Protein AF-A0A4Q6BPQ1-F1 (afdb_monomer_lite)

Foldseek 3Di:
DPPDQQAWWFAAPQRPDIDSFDDPGRQADGDRDPVLCQLLQQLLVCLVVVWHDLCSLPHGDDRVLLVLLLVVLCVVVVHDSNQRNGLVSLLVVLLVVCVVPPDPPLQFVVNVVVVSVCVVPPPPDDDDHSPNSSVVSNVSSNSSNSRRVVRVVLLQQQAKWKWWDAPPGPDIDIWGHHLLDTDPPPDDPPDDQDDSRGSPRPPGVVSVVSSSVVVNVLVVRVVNVIDMDMDGGNDD

Secondary structure (DSSP, 8-state):
--------EEE-TTSS-EESS--SS--EEEES-GGGGHHHHHHHHHHHHT---TTTBSB---HHHHHHHHHHHHHHTT--TTTTSSHHHHHHHHHHHHHH-S------HHHHHHHHHHHHHH--SS---HHHHHHHHHHHHHHHHHHHHHHHHHHHHTTEEEEEE-TT----EEEEEETTEEEPTTS-TT-----TT-TTTT--HHHHHHHHHHHHHHHHHHHTT-EEEEEETT--

Sequence (236 aa):
MKKGLRKLVFFNRAFDSVSAQQDEVHTVGPFSSLMVFDSMMKLGASLTNNEFDPTLFFEPVDPELLKKGYALFCERHDFEPYAFTSLRSVIAVGLWWQRHAEVAADETETDIQDEIEQEISEEHELEATPEDVADRFERHFLRAGRAYARAQRLTKLMNSDIDFKLVNSDSRCHLVIRQGHMQSVECNPHSPVLSNKYLWAEHSIETYDRMSVLLSELEKIKSQNGFVHISFVGAP

Structure (mmCIF, N/CA/C/O backbone):
data_AF-A0A4Q6BPQ1-F1
#
_entry.id   AF-A0A4Q6BPQ1-F1
#
loop_
_atom_site.group_PDB
_atom_site.id
_atom_site.type_symbol
_atom_site.label_atom_id
_atom_site.label_alt_id
_atom_site.label_comp_id
_atom_site.label_asym_id
_atom_site.label_entity_id
_atom_site.label_seq_id
_atom_site.pdbx_PDB_ins_code
_atom_site.Cartn_x
_atom_site.Cartn_y
_atom_site.Cartn_z
_atom_site.occupancy
_atom_site.B_iso_or_equiv
_atom_site.auth_seq_id
_atom_site.auth_comp_id
_atom_site.auth_asym_id
_atom_site.auth_atom_id
_atom_site.pdbx_PDB_model_num
ATOM 1 N N . MET A 1 1 ? 22.594 2.626 12.448 1.00 40.03 1 MET A N 1
ATOM 2 C CA . MET A 1 1 ? 21.433 1.964 11.817 1.00 40.03 1 MET A CA 1
ATOM 3 C C . MET A 1 1 ? 21.386 0.501 12.231 1.00 40.03 1 MET A C 1
ATOM 5 O O . MET A 1 1 ? 22.213 -0.281 11.770 1.00 40.03 1 MET A O 1
ATOM 9 N N . LYS A 1 2 ? 20.476 0.114 13.134 1.00 34.25 2 LYS A N 1
ATOM 10 C CA . LYS A 1 2 ? 20.202 -1.310 13.376 1.00 34.25 2 LYS A CA 1
ATOM 11 C C . LYS A 1 2 ? 19.525 -1.848 12.114 1.00 34.25 2 LYS A C 1
ATOM 13 O O . LYS A 1 2 ? 18.367 -1.541 11.874 1.00 34.25 2 LYS A O 1
ATOM 18 N N . LYS A 1 3 ? 20.262 -2.616 11.303 1.00 42.53 3 LYS A N 1
ATOM 19 C CA . LYS A 1 3 ? 19.711 -3.436 10.216 1.00 42.53 3 LYS A CA 1
ATOM 20 C C . LYS A 1 3 ? 18.817 -4.516 10.834 1.00 42.53 3 LYS A C 1
ATOM 22 O O . LYS A 1 3 ? 19.236 -5.660 10.986 1.00 42.53 3 LYS A O 1
ATOM 27 N N . GLY A 1 4 ? 17.611 -4.147 11.260 1.00 51.38 4 GLY A N 1
ATOM 28 C CA . GLY A 1 4 ? 16.539 -5.121 11.408 1.00 51.38 4 GLY A CA 1
ATOM 29 C C . GLY A 1 4 ? 16.364 -5.793 10.050 1.00 51.38 4 GLY A C 1
ATOM 30 O O . GLY A 1 4 ? 16.390 -5.116 9.023 1.00 51.38 4 GLY A O 1
ATOM 31 N N . LEU A 1 5 ? 16.290 -7.121 10.029 1.00 57.53 5 LEU A N 1
ATOM 32 C CA . LEU A 1 5 ? 16.035 -7.893 8.816 1.00 57.53 5 LEU A CA 1
ATOM 33 C C . LEU A 1 5 ? 14.647 -7.500 8.287 1.00 57.53 5 LEU A C 1
ATOM 35 O O . LEU A 1 5 ? 13.658 -8.120 8.671 1.00 57.53 5 LEU A O 1
ATOM 39 N N . ARG A 1 6 ? 14.568 -6.448 7.458 1.00 74.88 6 ARG A N 1
ATOM 40 C CA . ARG A 1 6 ? 13.353 -6.085 6.722 1.00 74.88 6 ARG A CA 1
ATOM 41 C C . ARG A 1 6 ? 12.954 -7.306 5.899 1.00 74.88 6 ARG A C 1
ATOM 43 O O . ARG A 1 6 ? 13.759 -7.820 5.120 1.00 74.88 6 ARG A O 1
ATOM 50 N N . LYS A 1 7 ? 11.750 -7.812 6.138 1.00 85.06 7 LYS A N 1
ATOM 51 C CA . LYS A 1 7 ? 11.187 -8.963 5.433 1.00 85.06 7 LYS A CA 1
ATOM 52 C C . LYS A 1 7 ? 9.988 -8.487 4.644 1.00 85.06 7 LYS A C 1
ATOM 54 O O . LYS A 1 7 ? 9.252 -7.628 5.116 1.00 85.06 7 LYS A O 1
ATOM 59 N N . LEU A 1 8 ? 9.810 -9.071 3.466 1.00 91.81 8 LEU A N 1
ATOM 60 C CA . LEU A 1 8 ? 8.592 -8.858 2.709 1.00 91.81 8 LEU A CA 1
ATOM 61 C C . LEU A 1 8 ? 7.408 -9.447 3.458 1.00 91.81 8 LEU A C 1
ATOM 63 O O . LEU A 1 8 ? 7.536 -10.430 4.191 1.00 91.81 8 LEU A O 1
ATOM 67 N N . VAL A 1 9 ? 6.269 -8.812 3.250 1.00 93.94 9 VAL A N 1
ATOM 68 C CA . VAL A 1 9 ? 5.012 -9.153 3.886 1.00 93.94 9 VAL A CA 1
ATOM 69 C C . VAL A 1 9 ? 3.964 -9.353 2.801 1.00 93.94 9 VAL A C 1
ATOM 71 O O . VAL A 1 9 ? 3.869 -8.564 1.856 1.00 93.94 9 VAL A O 1
ATOM 74 N N . PHE A 1 10 ? 3.186 -10.423 2.940 1.00 94.94 10 PHE A N 1
ATOM 75 C CA . PHE A 1 10 ? 2.099 -10.781 2.041 1.00 94.94 10 PHE A CA 1
ATOM 76 C C . PHE A 1 10 ? 0.835 -11.039 2.847 1.00 94.94 10 PHE A C 1
ATOM 78 O O . PHE A 1 10 ? 0.846 -11.785 3.824 1.00 94.94 10 PHE A O 1
ATOM 85 N N . PHE A 1 11 ? -0.263 -10.439 2.415 1.00 94.81 11 PHE A N 1
ATOM 86 C CA . PHE A 1 11 ? -1.574 -10.606 3.014 1.00 94.81 11 PHE A CA 1
ATOM 87 C C . PHE A 1 11 ? -2.405 -11.584 2.199 1.00 94.81 11 PHE A C 1
ATOM 89 O O . PHE A 1 11 ? -2.240 -11.729 0.980 1.00 94.81 11 PHE A O 1
ATOM 96 N N . ASN A 1 12 ? -3.349 -12.243 2.858 1.00 94.56 12 ASN A N 1
ATOM 97 C CA . ASN A 1 12 ? -4.417 -12.903 2.129 1.00 94.56 12 ASN A CA 1
ATOM 98 C C . ASN A 1 12 ? -5.411 -11.878 1.550 1.00 94.56 12 ASN A C 1
ATOM 100 O O . ASN A 1 12 ? -5.321 -10.672 1.778 1.00 94.56 12 ASN A O 1
ATOM 104 N N . ARG A 1 13 ? -6.386 -12.344 0.764 1.00 92.12 13 ARG A N 1
ATOM 105 C CA . ARG A 1 13 ? -7.356 -11.445 0.108 1.00 92.12 13 ARG A CA 1
ATOM 106 C C . ARG A 1 13 ? -8.294 -10.727 1.082 1.00 92.12 13 ARG A C 1
ATOM 108 O O . ARG A 1 13 ? -8.866 -9.702 0.701 1.00 92.12 13 ARG A O 1
ATOM 115 N N . ALA A 1 14 ? -8.501 -11.287 2.271 1.00 91.06 14 ALA A N 1
ATOM 116 C CA . ALA A 1 14 ? -9.323 -10.698 3.324 1.00 91.06 14 ALA A CA 1
ATOM 117 C C . ALA A 1 14 ? -8.541 -9.689 4.182 1.00 91.06 14 ALA A C 1
ATOM 119 O O . ALA A 1 14 ? -9.162 -8.854 4.831 1.00 91.06 14 ALA A O 1
ATOM 120 N N . PHE A 1 15 ? -7.206 -9.713 4.101 1.00 92.00 15 PHE A N 1
ATOM 121 C CA . PHE A 1 15 ? -6.275 -8.997 4.968 1.00 92.00 15 PHE A CA 1
ATOM 122 C C . PHE A 1 15 ? -6.436 -9.307 6.465 1.00 92.00 15 PHE A C 1
ATOM 124 O O . PHE A 1 15 ? -6.189 -8.453 7.311 1.00 92.00 15 PHE A O 1
ATOM 131 N N . ASP A 1 16 ? -6.837 -10.529 6.800 1.00 89.88 16 ASP A N 1
ATOM 132 C CA . ASP A 1 16 ? -6.925 -11.014 8.184 1.00 89.88 16 ASP A CA 1
ATOM 133 C C . ASP A 1 16 ? -5.783 -11.986 8.541 1.00 89.88 16 ASP A C 1
ATOM 135 O O . ASP A 1 16 ? -5.634 -12.383 9.696 1.00 89.88 16 ASP A O 1
ATOM 139 N N . SER A 1 17 ? -4.937 -12.342 7.567 1.00 93.25 17 SER A N 1
ATOM 140 C CA . SER A 1 17 ? -3.744 -13.160 7.771 1.00 93.25 17 SER A CA 1
ATOM 141 C C . SER A 1 17 ? -2.546 -12.629 6.990 1.00 93.25 17 SER A C 1
ATOM 143 O O . SER A 1 17 ? -2.688 -12.022 5.921 1.00 93.25 17 SER A O 1
ATOM 145 N N . VAL A 1 18 ? -1.353 -12.886 7.530 1.00 93.88 18 VAL A N 1
ATOM 146 C CA . VAL A 1 18 ? -0.086 -12.388 6.999 1.00 93.88 18 VAL A CA 1
ATOM 147 C C . VAL A 1 18 ? 0.988 -13.476 6.961 1.00 93.88 18 VAL A C 1
ATOM 149 O O . VAL A 1 18 ? 1.094 -14.294 7.874 1.00 93.88 18 VAL A O 1
ATOM 152 N N . SER A 1 19 ? 1.816 -13.453 5.917 1.00 93.88 19 SER A N 1
ATOM 153 C CA . SER A 1 19 ? 2.961 -14.343 5.727 1.00 93.88 19 SER A CA 1
ATOM 154 C C . SER A 1 19 ? 4.197 -13.568 5.273 1.00 93.88 19 SER A C 1
ATOM 156 O O . SER A 1 19 ? 4.101 -12.532 4.616 1.00 93.88 19 SER A O 1
ATOM 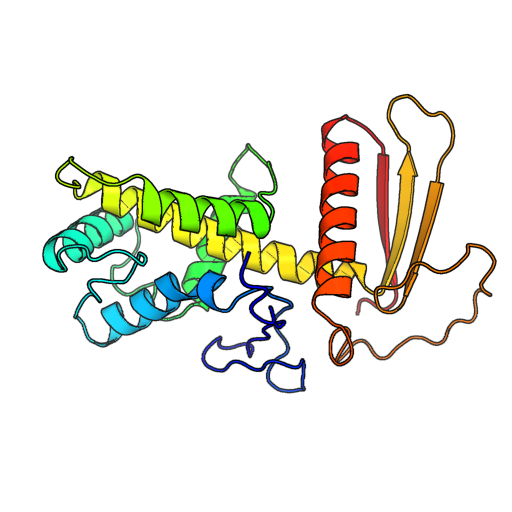158 N N . ALA A 1 20 ? 5.379 -14.088 5.610 1.00 91.94 20 ALA A N 1
ATOM 159 C CA . ALA A 1 20 ? 6.658 -13.574 5.113 1.00 91.94 20 ALA A CA 1
ATOM 160 C C . ALA A 1 20 ? 7.009 -14.099 3.705 1.00 91.94 20 ALA A C 1
ATOM 162 O O . ALA A 1 20 ? 8.022 -13.702 3.129 1.00 91.94 20 ALA A O 1
ATOM 163 N N . GLN A 1 21 ? 6.207 -15.024 3.172 1.00 91.50 21 GLN A N 1
ATOM 164 C CA . GLN A 1 21 ? 6.362 -15.618 1.847 1.00 91.50 21 GLN A CA 1
ATOM 165 C C . GLN A 1 21 ? 5.031 -15.565 1.101 1.00 91.50 21 GLN A C 1
ATOM 167 O O . GLN A 1 21 ? 3.967 -15.709 1.703 1.00 91.50 21 GLN A O 1
ATOM 172 N N . GLN A 1 22 ? 5.094 -15.366 -0.214 1.00 92.62 22 GLN A N 1
ATOM 173 C CA . GLN A 1 22 ? 3.909 -15.445 -1.056 1.00 92.62 22 GLN A CA 1
ATOM 174 C C . GLN A 1 22 ? 3.512 -16.914 -1.238 1.00 92.62 22 GLN A C 1
ATOM 176 O O . GLN A 1 22 ? 4.337 -17.734 -1.635 1.00 92.62 22 GLN A O 1
ATOM 181 N N . ASP A 1 23 ? 2.247 -17.229 -0.983 1.00 92.62 23 ASP A N 1
ATOM 182 C CA . ASP A 1 23 ? 1.687 -18.574 -1.124 1.00 92.62 23 ASP A CA 1
ATOM 183 C C . ASP A 1 23 ? 0.242 -18.514 -1.659 1.00 92.62 23 ASP A C 1
ATOM 185 O O . ASP A 1 23 ? -0.253 -17.447 -2.040 1.00 92.62 23 ASP A O 1
ATOM 189 N N . GLU A 1 24 ? -0.436 -19.666 -1.731 1.00 90.44 24 GLU A N 1
ATOM 190 C CA . GLU A 1 24 ? -1.792 -19.790 -2.295 1.00 90.44 24 GLU A CA 1
ATOM 191 C C . GLU A 1 24 ? -2.841 -18.954 -1.548 1.00 90.44 24 GLU A C 1
ATOM 193 O O . GLU A 1 24 ? -3.862 -18.566 -2.121 1.00 90.44 24 GLU A O 1
ATOM 198 N N . VAL A 1 25 ? -2.591 -18.683 -0.267 1.00 94.56 25 VAL A N 1
ATOM 199 C CA . VAL A 1 25 ? -3.475 -17.938 0.628 1.00 94.56 25 VAL A CA 1
ATOM 200 C C . VAL A 1 25 ? -3.067 -16.460 0.636 1.00 94.56 25 VAL A C 1
ATOM 202 O O . VAL A 1 25 ? -3.911 -15.583 0.430 1.00 94.56 25 VAL A O 1
ATOM 205 N N . HIS A 1 26 ? -1.773 -16.175 0.789 1.00 95.00 26 HIS A N 1
ATOM 206 C CA . HIS A 1 26 ? -1.168 -14.850 0.931 1.00 95.00 26 HIS A CA 1
ATOM 207 C C . HIS A 1 26 ? -0.732 -14.274 -0.419 1.00 95.00 26 HIS A C 1
ATOM 209 O O . HIS A 1 26 ? 0.448 -14.086 -0.712 1.00 95.00 26 HIS A O 1
ATOM 215 N N . THR A 1 27 ? -1.716 -14.008 -1.275 1.00 92.44 27 THR A N 1
ATOM 216 C CA . THR A 1 27 ? -1.473 -13.547 -2.654 1.00 92.44 27 THR A CA 1
ATOM 217 C C . THR A 1 27 ? -1.260 -12.036 -2.799 1.00 92.44 27 THR A C 1
ATOM 219 O O . THR A 1 27 ? -0.860 -11.588 -3.874 1.00 92.44 27 THR A O 1
ATOM 222 N N . VAL A 1 28 ? -1.550 -11.239 -1.766 1.00 92.94 28 VAL A N 1
ATOM 223 C CA . VAL A 1 28 ? -1.552 -9.771 -1.835 1.00 92.94 28 VAL A CA 1
ATOM 224 C C . VAL A 1 28 ? -0.234 -9.214 -1.309 1.00 92.94 28 VAL A C 1
ATOM 226 O O . VAL A 1 28 ? 0.088 -9.372 -0.139 1.00 92.94 28 VAL A O 1
ATOM 229 N N . GLY A 1 29 ? 0.517 -8.532 -2.165 1.00 92.19 29 GLY A N 1
ATOM 230 C CA . GLY A 1 29 ? 1.817 -7.955 -1.838 1.00 92.19 29 GLY A CA 1
ATOM 231 C C . GLY A 1 29 ? 2.619 -7.665 -3.107 1.00 92.19 29 GLY A C 1
ATOM 232 O O . GLY A 1 29 ? 2.042 -7.680 -4.201 1.00 92.19 29 GLY A O 1
ATOM 233 N N . PRO A 1 30 ? 3.928 -7.406 -2.985 1.00 94.19 30 PRO A N 1
ATOM 234 C CA . PRO A 1 30 ? 4.717 -7.384 -1.750 1.00 94.19 30 PRO A CA 1
ATOM 235 C C . PRO A 1 30 ? 4.560 -6.064 -0.983 1.00 94.19 30 PRO A C 1
ATOM 237 O O . PRO A 1 30 ? 4.379 -5.014 -1.596 1.00 94.19 30 PRO A O 1
ATOM 240 N N . PHE A 1 31 ? 4.713 -6.120 0.339 1.00 93.50 31 PHE A N 1
ATOM 241 C CA . PHE A 1 31 ? 4.902 -4.946 1.201 1.00 93.50 31 PHE A CA 1
ATOM 242 C C . PHE A 1 31 ? 6.239 -5.053 1.936 1.00 93.50 31 PHE A C 1
ATOM 244 O O . PHE A 1 31 ? 6.690 -6.159 2.245 1.00 93.50 31 PHE A O 1
ATOM 251 N N . SER A 1 32 ? 6.881 -3.922 2.215 1.00 88.06 32 SER A N 1
ATOM 252 C CA . SER A 1 32 ? 8.167 -3.868 2.926 1.00 88.06 32 SER A CA 1
ATOM 253 C C . SER A 1 32 ? 8.017 -3.955 4.449 1.00 88.06 32 SER A C 1
ATOM 255 O O . SER A 1 32 ? 8.984 -4.269 5.149 1.00 88.06 32 SER A O 1
ATOM 257 N N . SER A 1 33 ? 6.808 -3.697 4.960 1.00 86.62 33 SER A N 1
ATOM 258 C CA . SER A 1 33 ? 6.491 -3.680 6.386 1.00 86.62 33 SER A CA 1
ATOM 259 C C . SER A 1 33 ? 5.023 -4.025 6.645 1.00 86.62 33 SER A C 1
ATOM 261 O O . SER A 1 33 ? 4.142 -3.697 5.853 1.00 86.62 33 SER A O 1
ATOM 263 N N . LEU A 1 34 ? 4.747 -4.647 7.798 1.00 85.00 34 LEU A N 1
ATOM 264 C CA . LEU A 1 34 ? 3.381 -4.828 8.310 1.00 85.00 34 LEU A CA 1
ATOM 265 C C . LEU A 1 34 ? 2.752 -3.483 8.715 1.00 85.00 34 LEU A C 1
ATOM 267 O O . LEU A 1 34 ? 1.534 -3.323 8.650 1.00 85.00 34 LEU A O 1
ATOM 271 N N . MET A 1 35 ? 3.590 -2.512 9.099 1.00 85.44 35 MET A N 1
ATOM 272 C CA . MET A 1 35 ? 3.157 -1.221 9.646 1.00 85.44 35 MET A CA 1
ATOM 273 C C . MET A 1 35 ? 2.331 -0.396 8.659 1.00 85.44 35 MET A C 1
ATOM 275 O O . MET A 1 35 ? 1.521 0.422 9.080 1.00 85.44 35 MET A O 1
ATOM 279 N N . VAL A 1 36 ? 2.464 -0.674 7.360 1.00 83.19 36 VAL A N 1
ATOM 280 C CA . VAL A 1 36 ? 1.709 -0.029 6.278 1.00 83.19 36 VAL A CA 1
ATOM 281 C C . VAL A 1 36 ? 0.197 -0.043 6.528 1.00 83.19 36 VAL A C 1
ATOM 283 O O . VAL A 1 36 ? -0.488 0.917 6.185 1.00 83.19 36 VAL A O 1
ATOM 286 N N . PHE A 1 37 ? -0.331 -1.107 7.144 1.00 90.81 37 PHE A N 1
ATOM 287 C CA . PHE A 1 37 ? -1.765 -1.246 7.409 1.00 90.81 37 PHE A CA 1
ATOM 288 C C . PHE A 1 37 ? -2.127 -1.312 8.897 1.00 90.81 37 PHE A C 1
ATOM 290 O O . PHE A 1 37 ? -3.300 -1.491 9.215 1.00 90.81 37 PHE A O 1
ATOM 297 N N . ASP A 1 38 ? -1.161 -1.164 9.806 1.00 90.56 38 ASP A N 1
ATOM 298 C CA . ASP A 1 38 ? -1.360 -1.372 11.249 1.00 90.56 38 ASP A CA 1
ATOM 299 C C . ASP A 1 38 ? -2.476 -0.487 11.820 1.00 90.56 38 ASP A C 1
ATOM 301 O O . ASP A 1 38 ? -3.463 -0.991 12.352 1.00 90.56 38 ASP A O 1
ATOM 305 N N . SER A 1 39 ? -2.386 0.821 11.584 1.00 91.25 39 SER A N 1
ATOM 306 C CA . SER A 1 39 ? -3.418 1.806 11.948 1.00 91.25 39 SER A CA 1
ATOM 307 C C . SER A 1 39 ? -4.828 1.446 11.463 1.00 91.25 39 SER A C 1
ATOM 309 O O . SER A 1 39 ? -5.810 1.618 12.180 1.00 91.25 39 SER A O 1
ATOM 311 N N . MET A 1 40 ? -4.947 0.893 10.257 1.00 92.94 40 MET A N 1
ATOM 312 C CA . MET A 1 40 ? -6.234 0.540 9.656 1.00 92.94 40 MET A CA 1
ATOM 313 C C . MET A 1 40 ? -6.770 -0.799 10.176 1.00 92.94 40 MET A C 1
ATOM 315 O O . MET A 1 40 ? -7.980 -0.959 10.334 1.00 92.94 40 MET A O 1
ATOM 319 N N . MET A 1 41 ? -5.885 -1.743 10.507 1.00 91.19 41 MET A N 1
ATOM 320 C CA . MET A 1 41 ? -6.258 -2.955 11.244 1.00 91.19 41 MET A CA 1
ATOM 321 C C . MET A 1 41 ? -6.747 -2.605 12.657 1.00 91.19 41 MET A C 1
ATOM 323 O O . MET A 1 41 ? -7.795 -3.100 13.077 1.00 91.19 41 MET A O 1
ATOM 327 N N . LYS A 1 42 ? -6.050 -1.699 13.356 1.00 93.06 42 LYS A N 1
ATOM 328 C CA . LYS A 1 42 ? -6.462 -1.168 14.665 1.00 93.06 42 LYS A CA 1
ATOM 329 C C . LYS A 1 42 ? -7.793 -0.433 14.596 1.00 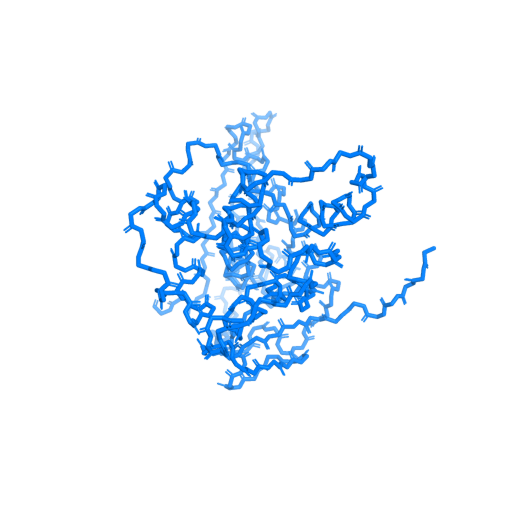93.06 42 LYS A C 1
ATOM 331 O O . LYS A 1 42 ? -8.630 -0.642 15.470 1.00 93.06 42 LYS A O 1
ATOM 336 N N . LEU A 1 43 ? -8.032 0.359 13.548 1.00 93.50 43 LEU A N 1
ATOM 337 C CA . LEU A 1 43 ? -9.333 0.986 13.312 1.00 93.50 43 LEU A CA 1
ATOM 338 C C . LEU A 1 43 ? -10.439 -0.068 13.165 1.00 93.50 43 LEU A C 1
ATOM 340 O O . LEU A 1 43 ? -11.442 0.004 13.867 1.00 93.50 43 LEU A O 1
ATOM 344 N N . GLY A 1 44 ? -10.252 -1.080 12.312 1.00 91.75 44 GLY A N 1
ATOM 345 C CA . GLY A 1 44 ? -11.248 -2.144 12.129 1.00 91.75 44 GLY A CA 1
ATOM 346 C C . GLY A 1 44 ? -11.574 -2.888 13.432 1.00 91.75 44 GLY A C 1
ATOM 347 O O . GLY A 1 44 ? -12.747 -3.119 13.744 1.00 91.75 44 GLY A O 1
ATOM 348 N N . ALA A 1 45 ? -10.551 -3.201 14.234 1.00 91.50 45 ALA A N 1
ATOM 349 C CA . ALA A 1 45 ? -10.723 -3.783 15.564 1.00 91.50 45 ALA A CA 1
ATOM 350 C C . ALA A 1 45 ? -11.455 -2.826 16.521 1.00 91.50 45 ALA A C 1
ATOM 352 O O . ALA A 1 45 ? -12.379 -3.245 17.219 1.00 91.50 45 ALA A O 1
ATOM 353 N N . SER A 1 46 ? -11.095 -1.541 16.499 1.00 93.50 46 SER A N 1
ATOM 354 C CA . SER A 1 46 ? -11.695 -0.506 17.344 1.00 93.50 46 SER A CA 1
ATOM 355 C C . SER A 1 46 ? -13.190 -0.338 17.080 1.00 93.50 46 SER A C 1
ATOM 357 O O . SER A 1 46 ? -13.995 -0.298 18.008 1.00 93.50 46 SER A O 1
ATOM 359 N N . LEU A 1 47 ? -13.584 -0.317 15.804 1.00 92.31 47 LEU A N 1
ATOM 360 C CA . LEU A 1 47 ? -14.986 -0.210 15.395 1.00 92.31 47 LEU A CA 1
ATOM 361 C C . LEU A 1 47 ? -15.787 -1.469 15.740 1.00 92.31 47 LEU A C 1
ATOM 363 O O . LEU A 1 47 ? -16.955 -1.372 16.106 1.00 92.31 47 LEU A O 1
ATOM 367 N N . THR A 1 48 ? -15.160 -2.645 15.659 1.00 90.12 48 THR A N 1
ATOM 368 C CA . THR A 1 48 ? -15.800 -3.921 16.015 1.00 90.12 48 THR A CA 1
ATOM 369 C C . THR A 1 48 ? -16.046 -4.029 17.521 1.00 90.12 48 THR A C 1
ATOM 371 O O . THR A 1 48 ? -17.104 -4.492 17.942 1.00 90.12 48 THR A O 1
ATOM 374 N N . ASN A 1 49 ? -15.085 -3.579 18.331 1.00 90.12 49 ASN A N 1
ATOM 375 C CA . ASN A 1 49 ? -15.152 -3.646 19.793 1.00 90.12 49 ASN A CA 1
ATOM 376 C C . ASN A 1 49 ? -15.819 -2.415 20.427 1.00 90.12 49 ASN A C 1
ATOM 378 O O . ASN A 1 49 ? -16.083 -2.418 21.627 1.00 90.12 49 ASN A O 1
ATOM 382 N N . ASN A 1 50 ? -16.118 -1.385 19.625 1.00 89.94 50 ASN A N 1
ATOM 383 C CA . ASN A 1 50 ? -16.634 -0.088 20.065 1.00 89.94 50 ASN A CA 1
ATOM 384 C C . ASN A 1 50 ? -15.717 0.612 21.094 1.00 89.94 50 ASN A C 1
ATOM 386 O O . ASN A 1 50 ? -16.190 1.280 22.014 1.00 89.94 50 ASN A O 1
ATOM 390 N N . GLU A 1 51 ? -14.404 0.456 20.924 1.00 94.06 51 GLU A N 1
ATOM 391 C CA . GLU A 1 51 ? -13.359 1.025 21.779 1.00 94.06 51 GLU A CA 1
ATOM 392 C C . GLU A 1 51 ? -12.153 1.400 20.911 1.00 94.06 51 GLU A C 1
ATOM 394 O O . GLU A 1 51 ? -11.585 0.537 20.248 1.00 94.06 51 GLU A O 1
ATOM 399 N N . PHE A 1 52 ? -11.773 2.681 20.885 1.00 94.06 52 PHE A N 1
ATOM 400 C CA . PHE A 1 52 ? -10.636 3.145 20.087 1.00 94.06 52 PHE A CA 1
ATOM 401 C C . PHE A 1 52 ? -9.306 2.805 20.756 1.00 94.06 52 PHE A C 1
ATOM 403 O O . PHE A 1 52 ? -9.063 3.207 21.892 1.00 94.06 52 PHE A O 1
ATOM 410 N N . ASP A 1 53 ? -8.437 2.103 20.023 1.00 93.69 53 ASP A N 1
ATOM 411 C CA . ASP A 1 53 ? -7.056 1.847 20.435 1.00 93.69 53 ASP A CA 1
ATOM 412 C C . ASP A 1 53 ? -6.301 3.187 20.557 1.00 93.69 53 ASP A C 1
ATOM 414 O O . ASP A 1 53 ? -6.154 3.882 19.548 1.00 93.69 53 ASP A O 1
ATOM 418 N N . PRO A 1 54 ? -5.783 3.555 21.746 1.00 93.00 54 PRO A N 1
ATOM 419 C CA . PRO A 1 54 ? -5.027 4.793 21.925 1.00 93.00 54 PRO A CA 1
ATOM 420 C C . PRO A 1 54 ? -3.814 4.895 20.996 1.00 93.00 54 PRO A C 1
ATOM 422 O O . PRO A 1 54 ? -3.370 5.987 20.692 1.00 93.00 54 PRO A O 1
ATOM 425 N N . THR A 1 55 ? -3.266 3.770 20.535 1.00 92.00 55 THR A N 1
ATOM 426 C CA . THR A 1 55 ? -2.068 3.691 19.687 1.00 92.00 55 THR A CA 1
ATOM 427 C C . THR A 1 55 ? -2.394 3.510 18.203 1.00 92.00 55 THR A C 1
ATOM 429 O O . THR A 1 55 ? -1.559 3.012 17.434 1.00 92.00 55 THR A O 1
ATOM 432 N N . LEU A 1 56 ? -3.611 3.877 17.779 1.00 92.06 56 LEU A N 1
ATOM 433 C CA . LEU A 1 56 ? -4.076 3.753 16.394 1.00 92.06 56 LEU A CA 1
ATOM 434 C C . LEU A 1 56 ? -3.111 4.414 15.401 1.00 92.06 56 LEU A C 1
ATOM 436 O O . LEU A 1 56 ? -2.809 3.820 14.368 1.00 92.06 56 LEU A O 1
ATOM 440 N N . PHE A 1 57 ? -2.568 5.583 15.744 1.00 89.75 57 PHE A N 1
ATOM 441 C CA . PHE A 1 57 ? -1.613 6.332 14.921 1.00 89.75 57 PHE A CA 1
ATOM 442 C C . PHE A 1 57 ? -0.158 6.185 15.394 1.00 89.75 57 PHE A C 1
ATOM 444 O O . PHE A 1 57 ? 0.636 7.101 15.231 1.00 89.75 57 PHE A O 1
ATOM 451 N N . PHE A 1 58 ? 0.205 5.040 15.987 1.00 85.06 58 PHE A N 1
ATOM 452 C CA . PHE A 1 58 ? 1.537 4.727 16.548 1.00 85.06 58 PHE A CA 1
ATOM 453 C C . PHE A 1 58 ? 1.932 5.516 17.801 1.00 85.06 58 PHE A C 1
ATOM 455 O O . PHE A 1 58 ? 2.657 4.983 18.643 1.00 85.06 58 PHE A O 1
ATOM 462 N N . GLU A 1 59 ? 1.406 6.722 17.972 1.00 84.56 59 GLU A N 1
ATOM 463 C CA . GLU A 1 59 ? 1.472 7.485 19.211 1.00 84.56 59 GLU A CA 1
ATOM 464 C C . GLU A 1 59 ? 0.178 7.375 20.035 1.00 84.56 59 GLU A C 1
ATOM 466 O O . GLU A 1 59 ? -0.895 7.150 19.466 1.00 84.56 59 GLU A O 1
ATOM 471 N N . PRO A 1 60 ? 0.256 7.502 21.375 1.00 87.88 60 PRO A N 1
ATOM 472 C CA . PRO A 1 60 ? -0.923 7.531 22.229 1.00 87.88 60 PRO A CA 1
ATOM 473 C C . PRO A 1 60 ? -1.766 8.794 22.004 1.00 87.88 60 PRO A C 1
ATOM 475 O O . PRO A 1 60 ? -1.336 9.899 22.323 1.00 87.88 60 PRO A O 1
ATOM 478 N N . VAL A 1 61 ? -3.002 8.612 21.551 1.00 90.75 61 VAL A N 1
ATOM 479 C CA . VAL A 1 61 ? -4.040 9.641 21.437 1.00 90.75 61 VAL A CA 1
ATOM 480 C C . VAL A 1 61 ? -5.196 9.277 22.369 1.00 90.75 61 VAL A C 1
ATOM 482 O O . VAL A 1 61 ? -5.520 8.101 22.542 1.00 90.75 61 VAL A O 1
ATOM 485 N N . ASP A 1 62 ? -5.829 10.278 22.984 1.00 93.38 62 ASP A N 1
ATOM 486 C CA . ASP A 1 62 ? -7.026 10.068 23.808 1.00 93.38 62 ASP A CA 1
ATOM 487 C C . ASP A 1 62 ? -8.128 9.357 22.985 1.00 93.38 62 ASP A C 1
ATOM 489 O O . ASP A 1 62 ? -8.541 9.882 21.944 1.00 93.38 62 ASP A O 1
ATOM 493 N N . PRO A 1 63 ? -8.646 8.193 23.427 1.00 94.69 63 PRO A N 1
ATOM 494 C CA . PRO A 1 63 ? -9.731 7.485 22.749 1.00 94.69 63 PRO A CA 1
ATOM 495 C C . PRO A 1 63 ? -10.978 8.333 22.480 1.00 94.69 63 PRO A C 1
ATOM 497 O O . PRO A 1 63 ? -11.633 8.152 21.451 1.00 94.69 63 PRO A O 1
ATOM 500 N N . GLU A 1 64 ? -11.316 9.279 23.362 1.00 95.06 64 GLU A N 1
ATOM 501 C CA . GLU A 1 64 ? -12.460 10.171 23.138 1.00 95.06 64 GLU A CA 1
ATOM 502 C C . GLU A 1 64 ? -12.176 11.190 22.029 1.00 95.06 64 GLU A C 1
ATOM 504 O O . GLU A 1 64 ? -13.077 11.548 21.264 1.00 95.06 64 GLU A O 1
ATOM 509 N N . LEU A 1 65 ? -10.923 11.627 21.894 1.00 95.50 65 LEU A N 1
ATOM 510 C CA . LEU A 1 65 ? -10.491 12.471 20.786 1.00 95.50 65 LEU A CA 1
ATOM 511 C C . LEU A 1 65 ? -10.476 11.682 19.469 1.00 95.50 65 LEU A C 1
ATOM 513 O O . LEU A 1 65 ? -11.013 12.170 18.475 1.00 95.50 65 LEU A O 1
ATOM 517 N N . LEU A 1 66 ? -9.966 10.442 19.478 1.00 95.81 66 LEU A N 1
ATOM 518 C CA . LEU A 1 66 ? -10.016 9.523 18.331 1.00 95.81 66 LEU A CA 1
ATOM 519 C C . LEU A 1 66 ? -11.446 9.320 17.835 1.00 95.81 66 LEU A C 1
ATOM 521 O O . LEU A 1 66 ? -11.721 9.440 16.643 1.00 95.81 66 LEU A O 1
ATOM 525 N N . LYS A 1 67 ? -12.376 9.079 18.760 1.00 96.00 67 LYS A N 1
ATOM 526 C CA . LYS A 1 67 ? -13.796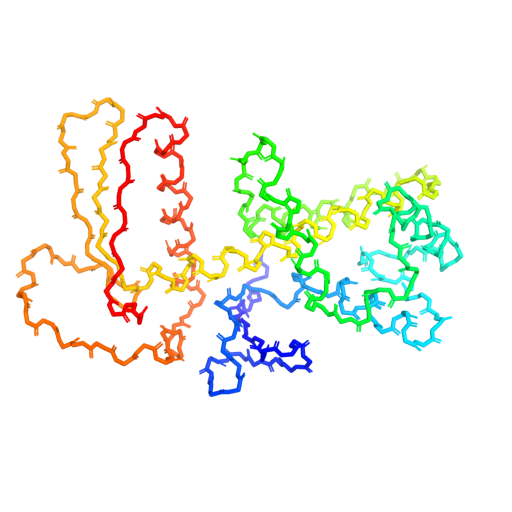 8.910 18.456 1.00 96.00 67 LYS A CA 1
ATOM 527 C C . LYS A 1 67 ? -14.414 10.163 17.834 1.00 96.00 67 LYS A C 1
ATOM 529 O O . LYS A 1 67 ? -15.155 10.048 16.860 1.00 96.00 67 LYS A O 1
ATOM 534 N N . LYS A 1 68 ? -14.120 11.352 18.374 1.00 96.81 68 LYS A N 1
ATOM 535 C CA . LYS A 1 68 ? -14.611 12.632 17.828 1.00 96.81 68 LYS A CA 1
ATOM 536 C C . LYS A 1 68 ? -14.036 12.917 16.444 1.00 96.81 68 LYS A C 1
ATOM 538 O O . LYS A 1 68 ? -14.797 13.254 15.543 1.00 96.81 68 LYS A O 1
ATOM 543 N N . GLY A 1 69 ? -12.728 12.746 16.266 1.00 96.75 69 GLY A N 1
ATOM 544 C CA . GLY A 1 69 ? -12.080 12.950 14.973 1.00 96.75 69 GLY A CA 1
ATOM 545 C C . GLY A 1 69 ? -12.551 11.946 13.924 1.00 96.75 69 GLY A C 1
ATOM 546 O O . GLY A 1 69 ? -12.816 12.328 12.790 1.00 96.75 69 GLY A O 1
ATOM 547 N N . TYR A 1 70 ? -12.777 10.684 14.302 1.00 96.62 70 TYR A N 1
ATOM 548 C CA . TYR A 1 70 ? -13.365 9.691 13.402 1.00 96.62 70 TYR A CA 1
ATOM 549 C C . TYR A 1 70 ? -14.811 10.031 13.008 1.00 96.62 70 TYR A C 1
ATOM 551 O O . TYR A 1 70 ? -15.192 9.863 11.851 1.00 96.62 70 TYR A O 1
ATOM 559 N N . ALA A 1 71 ? -15.622 10.527 13.948 1.00 96.75 71 ALA A N 1
ATOM 560 C CA . ALA A 1 71 ? -16.981 10.972 13.648 1.00 96.75 71 ALA A CA 1
ATOM 561 C C . ALA A 1 71 ? -16.983 12.153 12.664 1.00 96.75 71 ALA A C 1
ATOM 563 O O . ALA A 1 71 ? -17.721 12.119 11.682 1.00 96.75 71 ALA A O 1
ATOM 564 N N . LEU A 1 72 ? -16.109 13.141 12.882 1.00 97.69 72 LEU A N 1
ATOM 565 C CA . LEU A 1 72 ? -15.933 14.277 11.977 1.00 97.69 72 LEU A CA 1
ATOM 566 C C . LEU A 1 72 ? -15.435 13.836 10.593 1.00 97.69 72 LEU A C 1
ATOM 568 O O . LEU A 1 72 ? -15.934 14.303 9.575 1.00 97.69 72 LEU A O 1
ATOM 572 N N . PHE A 1 73 ? -14.484 12.903 10.542 1.00 96.81 73 PHE A N 1
ATOM 573 C CA . PHE A 1 73 ? -14.034 12.272 9.303 1.00 96.81 73 PHE A CA 1
ATOM 574 C C . PHE A 1 73 ? -15.198 11.624 8.540 1.00 96.81 73 PHE A C 1
ATOM 576 O O . PHE A 1 73 ? -15.345 11.839 7.340 1.00 96.81 73 PHE A O 1
ATOM 583 N N . CYS A 1 74 ? -16.052 10.862 9.229 1.00 96.81 74 CYS A N 1
ATOM 584 C CA . CYS A 1 74 ? -17.213 10.241 8.597 1.00 96.81 74 CYS A CA 1
ATOM 585 C C . CYS A 1 74 ? -18.203 11.289 8.074 1.00 96.81 74 CYS A C 1
ATOM 587 O O . CYS A 1 74 ? -18.686 11.155 6.954 1.00 96.81 74 CYS A O 1
ATOM 589 N N . GLU A 1 75 ? -18.456 12.348 8.845 1.00 97.06 75 GLU A N 1
ATOM 590 C CA . GLU A 1 75 ? -19.321 13.462 8.444 1.00 97.06 75 GLU A CA 1
ATOM 591 C C . GLU A 1 75 ? -18.808 14.167 7.179 1.00 97.06 75 GLU A C 1
ATOM 593 O O . GLU A 1 75 ? -19.579 14.389 6.250 1.00 97.06 75 GLU A O 1
ATOM 598 N N . ARG A 1 76 ? -17.504 14.468 7.095 1.00 96.00 76 ARG A N 1
ATOM 599 C CA . ARG A 1 76 ? -16.898 15.174 5.947 1.00 96.00 76 ARG A CA 1
ATOM 600 C C . ARG A 1 76 ? -17.061 14.450 4.612 1.00 96.00 76 ARG A C 1
ATOM 602 O O . ARG A 1 76 ? -17.091 15.101 3.571 1.00 96.00 76 ARG A O 1
ATOM 609 N N . HIS A 1 77 ? -17.115 13.122 4.645 1.00 94.94 77 HIS A N 1
ATOM 610 C CA . HIS A 1 77 ? -17.131 12.273 3.450 1.00 94.94 77 HIS A CA 1
ATOM 611 C C . HIS A 1 77 ? -18.453 11.517 3.267 1.00 94.94 77 HIS A C 1
ATOM 613 O O . HIS A 1 77 ? -18.514 10.595 2.454 1.00 94.94 77 HIS A O 1
ATOM 619 N N . ASP A 1 78 ? -19.500 11.893 4.012 1.00 95.62 78 ASP A N 1
ATOM 620 C CA . ASP A 1 78 ? -20.818 11.246 3.995 1.00 95.62 78 ASP A CA 1
ATOM 621 C C . ASP A 1 78 ? -20.744 9.718 4.222 1.00 95.62 78 ASP A C 1
ATOM 623 O O . ASP A 1 78 ? -21.423 8.921 3.566 1.00 95.62 78 ASP A O 1
ATOM 627 N N . PHE A 1 79 ? -19.886 9.287 5.151 1.00 95.69 79 PHE A N 1
ATOM 628 C CA . PHE A 1 79 ? -19.723 7.882 5.514 1.00 95.69 79 PHE A CA 1
ATOM 629 C C . PHE A 1 79 ? -20.552 7.490 6.736 1.00 95.69 79 PHE A C 1
ATOM 631 O O . PHE A 1 79 ? -20.672 8.225 7.714 1.00 95.69 79 PHE A O 1
ATOM 638 N N . GLU A 1 80 ? -21.051 6.255 6.721 1.00 93.56 80 GLU A N 1
ATOM 639 C CA . GLU A 1 80 ? -21.630 5.632 7.910 1.00 93.56 80 GLU A CA 1
ATOM 640 C C . GLU A 1 80 ? -20.517 5.276 8.919 1.00 93.56 80 GLU A C 1
ATOM 642 O O . GLU A 1 80 ? -19.528 4.650 8.519 1.00 93.56 80 GLU A O 1
ATOM 647 N N . PRO A 1 81 ? -20.673 5.554 10.231 1.00 86.50 81 PRO A N 1
ATOM 648 C CA . PRO A 1 81 ? -19.633 5.314 11.247 1.00 86.50 81 PRO A CA 1
ATOM 649 C C . PRO A 1 81 ? -19.142 3.864 11.380 1.00 86.50 81 PRO A C 1
ATOM 651 O O . PRO A 1 81 ? -18.124 3.599 12.009 1.00 86.50 81 PRO A O 1
ATOM 654 N N . TYR A 1 82 ? -19.864 2.897 10.814 1.00 86.25 82 TYR A N 1
ATOM 655 C CA . TYR A 1 82 ? -19.504 1.476 10.850 1.00 86.25 82 TYR A CA 1
ATOM 656 C C . TYR A 1 82 ? -19.117 0.928 9.469 1.00 86.25 82 TYR A C 1
ATOM 658 O O . TYR A 1 82 ? -19.019 -0.286 9.284 1.00 86.25 82 TYR A O 1
ATOM 666 N N . ALA A 1 83 ? -18.887 1.798 8.481 1.00 86.94 83 ALA A N 1
ATOM 667 C CA . ALA A 1 83 ? -18.565 1.396 7.111 1.00 86.94 83 ALA A CA 1
ATOM 668 C C . ALA A 1 83 ? -17.187 0.720 6.973 1.00 86.94 83 ALA A C 1
ATOM 670 O O . ALA A 1 83 ? -16.956 -0.019 6.015 1.00 86.94 83 ALA A O 1
ATOM 671 N N . PHE A 1 84 ? -16.270 0.951 7.920 1.00 89.88 84 PHE A N 1
ATOM 672 C CA . PHE A 1 84 ? -14.852 0.589 7.799 1.00 89.88 84 PHE A CA 1
ATOM 673 C C . PHE A 1 84 ? -14.419 -0.570 8.706 1.00 89.88 84 PHE A C 1
ATOM 675 O O . PHE A 1 84 ? -13.305 -0.591 9.217 1.00 89.88 84 PHE A O 1
ATOM 682 N N . THR A 1 85 ? -15.276 -1.581 8.868 1.00 84.06 85 THR A N 1
ATOM 683 C CA . THR A 1 85 ? -14.980 -2.789 9.670 1.00 84.06 85 THR A CA 1
ATOM 684 C C . THR A 1 85 ? -13.990 -3.755 9.012 1.00 84.06 85 THR A C 1
ATOM 686 O O . THR A 1 85 ? -13.576 -4.731 9.632 1.00 84.06 85 THR A O 1
ATOM 689 N N . SER A 1 86 ? -13.575 -3.502 7.766 1.00 89.50 86 SER A N 1
ATOM 690 C CA . SER A 1 86 ? -12.554 -4.296 7.078 1.00 89.50 86 SER A CA 1
ATOM 691 C C . SER A 1 86 ? -11.478 -3.419 6.439 1.00 89.50 86 SER A C 1
ATOM 693 O O . SER A 1 86 ? -11.753 -2.329 5.928 1.00 89.50 86 SER A O 1
ATOM 695 N N . LEU A 1 87 ? -10.249 -3.930 6.355 1.00 91.06 87 LEU A N 1
ATOM 696 C CA . LEU A 1 87 ? -9.170 -3.233 5.650 1.00 91.06 87 LEU A CA 1
ATOM 697 C C . LEU A 1 87 ? -9.473 -3.069 4.149 1.00 91.06 87 LEU A C 1
ATOM 699 O O . LEU A 1 87 ? -9.056 -2.100 3.521 1.00 91.06 87 LEU A O 1
ATOM 703 N N . ARG A 1 88 ? -10.275 -3.969 3.565 1.00 93.00 88 ARG A N 1
ATOM 704 C CA . ARG A 1 88 ? -10.704 -3.868 2.162 1.00 93.00 88 ARG A CA 1
ATOM 705 C C . ARG A 1 88 ? -11.531 -2.612 1.893 1.00 93.00 88 ARG A C 1
ATOM 707 O O . ARG A 1 88 ? -11.317 -1.977 0.864 1.00 93.00 88 ARG A O 1
ATOM 714 N N . SER A 1 89 ? -12.461 -2.263 2.784 1.00 92.69 89 SER A N 1
ATOM 715 C CA . SER A 1 89 ? -13.270 -1.041 2.651 1.00 92.69 89 SER A CA 1
ATOM 716 C C . SER A 1 89 ? -12.405 0.216 2.737 1.00 92.69 89 SER A C 1
ATOM 718 O O . SER A 1 89 ? -12.555 1.109 1.910 1.00 92.69 89 SER A O 1
ATOM 720 N N . VAL A 1 90 ? -11.436 0.235 3.653 1.00 93.62 90 VAL A N 1
ATOM 721 C CA . VAL A 1 90 ? -10.465 1.331 3.786 1.00 93.62 90 VAL A CA 1
ATOM 722 C C . VAL A 1 90 ? -9.623 1.482 2.515 1.00 93.62 90 VAL A C 1
ATOM 724 O O . VAL A 1 90 ? -9.569 2.562 1.931 1.00 93.62 90 VAL A O 1
ATOM 727 N N . ILE A 1 91 ? -9.018 0.389 2.031 1.00 94.56 91 ILE A N 1
ATOM 728 C CA . ILE A 1 91 ? -8.209 0.393 0.802 1.00 94.56 91 ILE A CA 1
ATOM 729 C C . ILE A 1 91 ? -9.045 0.854 -0.396 1.00 94.56 91 ILE A C 1
ATOM 731 O O . ILE A 1 91 ? -8.553 1.604 -1.236 1.00 94.56 91 ILE A O 1
ATOM 735 N N . ALA A 1 92 ? -10.308 0.428 -0.492 1.00 94.25 92 ALA A N 1
ATOM 736 C CA . ALA A 1 92 ? -11.189 0.834 -1.582 1.00 94.25 92 ALA A CA 1
ATOM 737 C C . ALA A 1 92 ? -11.425 2.353 -1.606 1.00 94.25 92 ALA A C 1
ATOM 739 O O . ALA A 1 92 ? -11.368 2.945 -2.687 1.00 94.25 92 ALA A O 1
ATOM 740 N N . VAL A 1 93 ? -11.631 2.976 -0.440 1.00 94.25 93 VAL A N 1
ATOM 741 C CA . VAL A 1 93 ? -11.745 4.437 -0.312 1.00 94.25 93 VAL A CA 1
ATOM 742 C C . VAL A 1 93 ? -10.428 5.118 -0.673 1.00 94.25 93 VAL A C 1
ATOM 744 O O . VAL A 1 93 ? -10.423 5.995 -1.534 1.00 94.25 93 VAL A O 1
ATOM 747 N N . GLY A 1 94 ? -9.299 4.654 -0.130 1.00 93.75 94 GLY A N 1
ATOM 748 C CA . GLY A 1 94 ? -7.979 5.202 -0.459 1.00 93.75 94 GLY A CA 1
ATOM 749 C C . GLY A 1 94 ? -7.665 5.163 -1.959 1.00 93.75 94 GLY A C 1
ATOM 750 O O . GLY A 1 94 ? -7.229 6.154 -2.540 1.00 93.75 94 GLY A O 1
ATOM 751 N N . LEU A 1 95 ? -7.960 4.042 -2.629 1.00 92.88 95 LEU A N 1
ATOM 752 C CA . LEU A 1 95 ? -7.826 3.903 -4.086 1.00 92.88 95 LEU A CA 1
ATOM 753 C C . LEU A 1 95 ? -8.799 4.796 -4.863 1.00 92.88 95 LEU A C 1
ATOM 755 O O . LEU A 1 95 ? -8.522 5.188 -6.000 1.00 92.88 95 LEU A O 1
ATOM 759 N N . TRP A 1 96 ? -9.988 5.052 -4.317 1.00 92.88 96 TRP A N 1
ATOM 760 C CA . TRP A 1 96 ? -10.932 5.984 -4.918 1.00 92.88 96 TRP A CA 1
ATOM 761 C C . TRP A 1 96 ? -10.397 7.415 -4.840 1.00 92.88 96 TRP A C 1
ATOM 763 O O . TRP A 1 96 ? -10.299 8.048 -5.891 1.00 92.88 96 TRP A O 1
ATOM 773 N N . TRP A 1 97 ? -9.937 7.875 -3.674 1.00 91.69 97 TRP A N 1
ATOM 774 C CA . TRP A 1 97 ? -9.316 9.195 -3.522 1.00 91.69 97 TRP A CA 1
ATOM 775 C C . TRP A 1 97 ? -8.067 9.361 -4.375 1.00 91.69 97 TRP A C 1
ATOM 777 O O . TRP A 1 97 ? -7.958 10.352 -5.087 1.00 91.69 97 TRP A O 1
ATOM 787 N N . GLN A 1 98 ? -7.174 8.369 -4.409 1.00 87.00 98 GLN A N 1
ATOM 788 C CA . GLN A 1 98 ? -5.964 8.434 -5.235 1.00 87.00 98 GLN A CA 1
ATOM 789 C C . GLN A 1 98 ? -6.277 8.660 -6.724 1.00 87.00 98 GLN A C 1
ATOM 791 O O . GLN A 1 98 ? -5.521 9.332 -7.416 1.00 87.00 98 GLN A O 1
ATOM 796 N N . ARG A 1 99 ? -7.390 8.115 -7.232 1.00 85.06 99 ARG A N 1
ATOM 797 C CA . ARG A 1 99 ? -7.809 8.312 -8.631 1.00 85.06 99 ARG A CA 1
ATOM 798 C C . ARG A 1 99 ? -8.399 9.695 -8.908 1.00 85.06 99 ARG A C 1
ATOM 800 O O . ARG A 1 99 ? -8.426 10.089 -10.069 1.00 85.06 99 ARG A O 1
ATOM 807 N N . HIS A 1 100 ? -8.894 10.381 -7.881 1.00 83.00 100 HIS A N 1
ATOM 808 C CA . HIS A 1 100 ? -9.552 11.686 -7.998 1.00 83.00 100 HIS A CA 1
ATOM 809 C C . HIS A 1 100 ? -8.682 12.845 -7.493 1.00 83.00 100 HIS A C 1
ATOM 811 O O . HIS A 1 100 ? -8.991 13.997 -7.779 1.00 83.00 100 HIS A O 1
ATOM 817 N N . ALA A 1 101 ? -7.587 12.565 -6.784 1.00 76.81 101 ALA A N 1
ATOM 818 C CA . ALA A 1 101 ? -6.583 13.559 -6.448 1.00 76.81 101 ALA A CA 1
ATOM 819 C C . ALA A 1 101 ? -5.835 13.980 -7.725 1.00 76.81 101 ALA A C 1
ATOM 821 O O . ALA A 1 101 ? -5.130 13.181 -8.337 1.00 76.81 101 ALA A O 1
ATOM 822 N N . GLU A 1 102 ? -5.970 15.248 -8.122 1.00 52.00 102 GLU A N 1
ATOM 823 C CA . GLU A 1 102 ? -5.310 15.822 -9.310 1.00 52.00 102 GLU A CA 1
ATOM 824 C C . GLU A 1 102 ? -3.769 15.865 -9.196 1.00 52.00 102 GLU A C 1
ATOM 826 O O . GLU A 1 102 ? -3.074 16.130 -10.176 1.00 52.00 102 GLU A O 1
ATOM 831 N N . VAL A 1 103 ? -3.211 15.558 -8.020 1.00 48.09 103 VAL A N 1
ATOM 832 C CA . VAL A 1 103 ? -1.773 15.598 -7.731 1.00 48.09 103 VAL A CA 1
ATOM 833 C C . VAL A 1 103 ? -1.238 14.177 -7.553 1.00 48.09 103 VAL A C 1
ATOM 835 O O . VAL A 1 103 ? -1.215 13.619 -6.458 1.00 48.09 103 VAL A O 1
ATOM 838 N N . ALA A 1 104 ? -0.793 13.574 -8.654 1.00 45.66 104 ALA A N 1
ATOM 839 C CA . ALA A 1 104 ? -0.104 12.287 -8.645 1.00 45.66 104 ALA A CA 1
ATOM 840 C C . ALA A 1 104 ? 1.406 12.482 -8.422 1.00 45.66 104 ALA A C 1
ATOM 842 O O . ALA A 1 104 ? 2.205 12.342 -9.347 1.00 45.66 104 ALA A O 1
ATOM 843 N N . ALA A 1 105 ? 1.801 12.809 -7.191 1.00 51.31 105 ALA A N 1
ATOM 844 C CA . ALA A 1 105 ? 3.108 12.388 -6.699 1.00 51.31 105 ALA A CA 1
ATOM 845 C C . ALA A 1 105 ? 2.905 10.994 -6.084 1.00 51.31 105 ALA A C 1
ATOM 847 O O . ALA A 1 105 ? 2.185 10.856 -5.096 1.00 51.31 105 ALA A O 1
ATOM 848 N N . ASP A 1 106 ? 3.434 9.950 -6.730 1.00 55.12 106 ASP A N 1
ATOM 849 C CA . ASP A 1 106 ? 3.452 8.600 -6.155 1.00 55.12 106 ASP A CA 1
ATOM 850 C C . ASP A 1 106 ? 4.492 8.626 -5.027 1.00 55.12 106 ASP A C 1
ATOM 852 O O . ASP A 1 106 ? 5.692 8.499 -5.269 1.00 55.12 106 ASP A O 1
ATOM 856 N N . GLU A 1 107 ? 4.041 8.900 -3.803 1.00 58.44 107 GLU A N 1
ATOM 857 C CA . GLU A 1 107 ? 4.861 8.725 -2.603 1.00 58.44 107 GLU A CA 1
ATOM 858 C C . GLU A 1 107 ? 5.358 7.276 -2.568 1.00 58.44 107 GLU A C 1
ATOM 860 O O . GLU A 1 107 ? 4.605 6.309 -2.748 1.00 58.44 107 GLU A O 1
ATOM 865 N N . THR A 1 108 ? 6.662 7.109 -2.391 1.00 58.44 108 THR A N 1
ATOM 866 C CA . THR A 1 108 ? 7.264 5.791 -2.255 1.00 58.44 108 THR A CA 1
ATOM 867 C C . THR A 1 108 ? 6.909 5.188 -0.897 1.00 58.44 108 THR A C 1
ATOM 869 O O . THR A 1 108 ? 6.588 5.889 0.055 1.00 58.44 108 THR A O 1
ATOM 872 N N . GLU A 1 109 ? 6.976 3.859 -0.767 1.00 57.75 109 GLU A N 1
ATOM 873 C CA . GLU A 1 109 ? 6.777 3.220 0.546 1.00 57.75 109 GLU A CA 1
ATOM 874 C C . GLU A 1 109 ? 7.852 3.655 1.561 1.00 57.75 109 GLU A C 1
ATOM 876 O O . GLU A 1 109 ? 7.610 3.619 2.761 1.00 57.75 109 GLU A O 1
ATOM 881 N N . THR A 1 110 ? 9.014 4.110 1.074 1.00 57.44 110 THR A N 1
ATOM 882 C CA . THR A 1 110 ? 10.038 4.771 1.891 1.00 57.44 110 THR A CA 1
ATOM 883 C C . THR A 1 110 ? 9.563 6.139 2.366 1.00 57.44 110 THR A C 1
ATOM 885 O O . THR A 1 110 ? 9.681 6.398 3.549 1.00 57.44 110 THR A O 1
ATOM 888 N N . ASP A 1 111 ? 8.961 6.960 1.499 1.00 63.09 111 ASP A N 1
ATOM 889 C CA . ASP A 1 111 ? 8.396 8.259 1.903 1.00 63.09 111 ASP A CA 1
ATOM 890 C C . ASP A 1 111 ? 7.288 8.062 2.948 1.00 63.09 111 ASP A C 1
ATOM 892 O O . ASP A 1 111 ? 7.257 8.746 3.959 1.00 63.09 111 ASP A O 1
ATOM 896 N N . ILE A 1 112 ? 6.451 7.035 2.770 1.00 65.88 112 ILE A N 1
ATOM 897 C CA . ILE A 1 112 ? 5.445 6.612 3.753 1.00 65.88 112 ILE A CA 1
ATOM 898 C C . ILE A 1 112 ? 6.095 6.213 5.085 1.00 65.88 112 ILE A C 1
ATOM 900 O O . ILE A 1 112 ? 5.615 6.595 6.148 1.00 65.88 112 ILE A O 1
ATOM 904 N N . GLN A 1 113 ? 7.163 5.416 5.053 1.00 63.94 113 GLN A N 1
ATOM 905 C CA . GLN A 1 113 ? 7.856 4.986 6.266 1.00 63.94 113 GLN A CA 1
ATOM 906 C C . GLN A 1 113 ? 8.554 6.165 6.962 1.00 63.94 113 GLN A C 1
ATOM 908 O O . GLN A 1 113 ? 8.477 6.267 8.183 1.00 63.94 113 GLN A O 1
ATOM 913 N N . ASP A 1 114 ? 9.179 7.060 6.199 1.00 65.56 114 ASP A N 1
ATOM 914 C CA . ASP A 1 114 ? 9.858 8.254 6.699 1.00 65.56 114 ASP A CA 1
ATOM 915 C C . ASP A 1 114 ? 8.848 9.247 7.294 1.00 65.56 114 ASP A C 1
ATOM 917 O O . ASP A 1 114 ? 9.094 9.803 8.358 1.00 65.56 114 ASP A O 1
ATOM 921 N N . GLU A 1 115 ? 7.679 9.414 6.676 1.00 65.94 115 GLU A N 1
ATOM 922 C CA . GLU A 1 115 ? 6.565 10.189 7.228 1.00 65.94 115 GLU A CA 1
ATOM 923 C C . GLU A 1 115 ? 6.013 9.568 8.520 1.00 65.94 115 GLU A C 1
ATOM 925 O O . GLU A 1 115 ? 5.719 10.307 9.448 1.00 65.94 115 GLU A O 1
ATOM 930 N N . ILE A 1 116 ? 5.883 8.234 8.622 1.00 67.62 116 ILE A N 1
ATOM 931 C CA . ILE A 1 116 ? 5.515 7.578 9.898 1.00 67.62 116 ILE A CA 1
ATOM 932 C C . ILE A 1 116 ? 6.563 7.903 10.965 1.00 67.62 116 ILE A C 1
ATOM 934 O O . ILE A 1 116 ? 6.222 8.227 12.098 1.00 67.62 116 ILE A O 1
ATOM 938 N N . GLU A 1 117 ? 7.846 7.809 10.617 1.00 67.75 117 GLU A N 1
ATOM 939 C CA . GLU A 1 117 ? 8.943 8.103 11.541 1.00 67.75 117 GLU A CA 1
ATOM 940 C C . GLU A 1 117 ? 8.989 9.589 11.939 1.00 67.75 117 GLU A C 1
ATOM 942 O O . GLU A 1 117 ? 9.312 9.891 13.088 1.00 67.75 117 GLU A O 1
ATOM 947 N N . GLN A 1 118 ? 8.621 10.503 11.036 1.00 62.81 118 GLN A N 1
ATOM 948 C CA . GLN A 1 118 ? 8.484 11.937 11.309 1.00 62.81 118 GLN A CA 1
ATOM 949 C C . GLN A 1 118 ? 7.250 12.258 12.157 1.00 62.81 118 GLN A C 1
ATOM 951 O O . GLN A 1 118 ? 7.392 12.988 13.134 1.00 62.81 118 GLN A O 1
ATOM 956 N N . GLU A 1 119 ? 6.079 11.676 11.865 1.00 64.38 119 GLU A N 1
ATOM 957 C CA . GLU A 1 119 ? 4.867 11.820 12.692 1.00 64.38 119 GLU A CA 1
ATOM 958 C C . GLU A 1 119 ? 5.149 11.361 14.133 1.00 64.38 119 GLU A C 1
ATOM 960 O O . GLU A 1 119 ? 4.826 12.068 15.080 1.00 64.38 119 GLU A O 1
ATOM 965 N N . ILE A 1 120 ? 5.879 10.253 14.316 1.00 62.69 120 ILE A N 1
ATOM 966 C CA . ILE A 1 120 ? 6.307 9.779 15.646 1.00 62.69 120 ILE A CA 1
ATOM 967 C C . ILE A 1 120 ? 7.289 10.751 16.335 1.00 62.69 120 ILE A C 1
ATOM 969 O O . ILE A 1 120 ? 7.410 10.738 17.562 1.00 62.69 120 ILE A O 1
ATOM 973 N N . SER A 1 121 ? 8.039 11.557 15.577 1.00 58.59 121 SER A N 1
ATOM 974 C CA . SER A 1 121 ? 9.124 12.393 16.105 1.00 58.59 121 SER A CA 1
ATOM 975 C C . SER A 1 121 ? 8.757 13.865 16.327 1.00 58.59 121 SER A C 1
ATOM 977 O O . SER A 1 121 ? 9.460 14.516 17.103 1.00 58.59 121 SER A O 1
ATOM 979 N N . GLU A 1 122 ? 7.750 14.415 15.640 1.00 55.44 122 GLU A N 1
ATOM 980 C CA . GLU A 1 122 ? 7.522 15.872 15.577 1.00 55.44 122 GLU A CA 1
ATOM 981 C C . GLU A 1 122 ? 6.286 16.386 16.342 1.00 55.44 122 GLU A C 1
ATOM 983 O O . GLU A 1 122 ? 6.174 17.594 16.551 1.00 55.44 122 GLU A O 1
ATOM 988 N N . GLU A 1 123 ? 5.408 15.530 16.873 1.00 54.56 123 GLU A N 1
ATOM 989 C CA . GLU A 1 123 ? 4.249 15.978 17.666 1.00 54.56 123 GLU A CA 1
ATOM 990 C C . GLU A 1 123 ? 4.550 16.072 19.170 1.00 54.56 123 GLU A C 1
ATOM 992 O O . GLU A 1 123 ? 4.097 15.296 20.014 1.00 54.56 123 GLU A O 1
ATOM 997 N N . HIS A 1 124 ? 5.322 17.094 19.540 1.00 46.25 124 HIS A N 1
ATOM 998 C CA . HIS A 1 124 ? 5.417 17.553 20.924 1.00 46.25 124 HIS A CA 1
ATOM 999 C C . HIS A 1 124 ? 4.993 19.030 21.038 1.00 46.25 124 HIS A C 1
ATOM 1001 O O . HIS A 1 124 ? 5.622 19.905 20.453 1.00 46.25 124 HIS A O 1
ATOM 1007 N N . GLU A 1 125 ? 3.945 19.260 21.851 1.00 51.50 125 GLU A N 1
ATOM 1008 C CA . GLU A 1 125 ? 3.500 20.517 22.507 1.00 51.50 125 GLU A CA 1
ATOM 1009 C C . GLU A 1 125 ? 2.195 21.222 22.057 1.00 51.50 125 GLU A C 1
ATOM 1011 O O . GLU A 1 125 ? 1.847 22.241 22.654 1.00 51.50 125 GLU A O 1
ATOM 1016 N N . LEU A 1 126 ? 1.385 20.680 21.138 1.00 57.91 126 LEU A N 1
ATOM 1017 C CA . LEU A 1 126 ? 0.021 21.196 20.885 1.00 57.91 126 LEU A CA 1
ATOM 1018 C C . LEU A 1 126 ? -1.051 20.158 21.249 1.00 57.91 126 LEU A C 1
ATOM 1020 O O . LEU A 1 126 ? -0.907 18.977 20.946 1.00 57.91 126 LEU A O 1
ATOM 1024 N N . GLU A 1 127 ? -2.123 20.592 21.922 1.00 72.94 127 GLU A N 1
ATOM 1025 C CA . GLU A 1 127 ? -3.305 19.753 22.159 1.00 72.94 127 GLU A CA 1
ATOM 1026 C C . GLU A 1 127 ? -3.959 19.435 20.808 1.00 72.94 127 GLU A C 1
ATOM 1028 O O . GLU A 1 127 ? -4.516 20.326 20.168 1.00 72.94 127 GLU A O 1
ATOM 1033 N N . ALA A 1 128 ? -3.868 18.178 20.365 1.00 83.25 128 ALA A N 1
ATOM 1034 C CA . ALA A 1 128 ? -4.474 17.730 19.116 1.00 83.25 128 ALA A CA 1
ATOM 1035 C C . ALA A 1 128 ? -5.991 17.985 19.119 1.00 83.25 128 ALA A C 1
ATOM 1037 O O . ALA A 1 128 ? -6.696 17.672 20.085 1.00 83.25 128 ALA A O 1
ATOM 1038 N N . THR A 1 129 ? -6.503 18.547 18.028 1.00 93.81 129 THR A N 1
ATOM 1039 C CA . THR A 1 129 ? -7.932 18.818 17.842 1.00 93.81 129 THR A CA 1
ATOM 1040 C C . THR A 1 129 ? -8.634 17.645 17.141 1.00 93.81 129 THR A C 1
ATOM 1042 O O . THR A 1 129 ? -7.982 16.809 16.508 1.00 93.81 129 THR A O 1
ATOM 1045 N N . PRO A 1 130 ? -9.975 17.529 17.231 1.00 95.75 130 PRO A N 1
ATOM 1046 C CA . PRO A 1 130 ? -10.723 16.551 16.438 1.00 95.75 130 PRO A CA 1
ATOM 1047 C C . PRO A 1 130 ? -10.479 16.686 14.929 1.00 95.75 130 PRO A C 1
ATOM 1049 O O . PRO A 1 130 ? -10.485 15.683 14.220 1.00 95.75 130 PRO A O 1
ATOM 1052 N N . GLU A 1 131 ? -10.255 17.908 14.446 1.00 95.81 131 GLU A N 1
ATOM 1053 C CA . GLU A 1 131 ? -9.916 18.215 13.060 1.00 95.81 131 GLU A CA 1
ATOM 1054 C C . GLU A 1 131 ? -8.575 17.591 12.658 1.00 95.81 131 GLU A C 1
ATOM 1056 O O . GLU A 1 131 ? -8.521 16.917 11.630 1.00 95.81 131 GLU A O 1
ATOM 1061 N N . ASP A 1 132 ? -7.538 17.720 13.493 1.00 93.19 132 ASP A N 1
ATOM 1062 C CA . ASP A 1 132 ? -6.221 17.116 13.238 1.00 93.19 132 ASP A CA 1
ATOM 1063 C C . ASP A 1 132 ? -6.317 15.585 13.161 1.00 93.19 132 ASP A C 1
ATOM 1065 O O . ASP A 1 132 ? -5.725 14.938 12.294 1.00 93.19 132 ASP A O 1
ATOM 1069 N N . VAL A 1 133 ? -7.114 14.987 14.050 1.00 94.94 133 VAL A N 1
ATOM 1070 C CA . VAL A 1 133 ? -7.376 13.542 14.057 1.00 94.94 133 VAL A CA 1
ATOM 1071 C C . VAL A 1 133 ? -8.162 13.103 12.817 1.00 94.94 133 VAL A C 1
ATOM 1073 O O . VAL A 1 133 ? -7.867 12.049 12.251 1.00 94.94 133 VAL A O 1
ATOM 1076 N N . ALA A 1 134 ? -9.146 13.889 12.373 1.00 96.12 134 ALA A N 1
ATOM 1077 C CA . ALA A 1 134 ? -9.887 13.610 11.144 1.00 96.12 134 ALA A CA 1
ATOM 1078 C C . ALA A 1 134 ? -8.958 13.629 9.919 1.00 96.12 134 ALA A C 1
ATOM 1080 O O . ALA A 1 134 ? -8.990 12.699 9.111 1.00 96.12 134 ALA A O 1
ATOM 1081 N N . ASP A 1 135 ? -8.073 14.624 9.830 1.00 93.69 135 ASP A N 1
ATOM 1082 C CA . ASP A 1 135 ? -7.073 14.729 8.763 1.00 93.69 135 ASP A CA 1
ATOM 1083 C C . ASP A 1 135 ? -6.112 13.528 8.775 1.00 93.69 135 ASP A C 1
ATOM 1085 O O . ASP A 1 135 ? -5.774 12.981 7.722 1.00 93.69 135 ASP A O 1
ATOM 1089 N N . ARG A 1 136 ? -5.706 13.046 9.961 1.00 93.69 136 ARG A N 1
ATOM 1090 C CA . ARG A 1 136 ? -4.907 11.814 10.086 1.00 93.69 136 ARG A CA 1
ATOM 1091 C C . ARG A 1 136 ? -5.642 10.595 9.529 1.00 93.69 136 ARG A C 1
ATOM 1093 O O . ARG A 1 136 ? -5.034 9.810 8.803 1.00 93.69 136 ARG A O 1
ATOM 1100 N N . PHE A 1 137 ? -6.942 10.430 9.793 1.00 95.25 137 PHE A N 1
ATOM 1101 C CA . PHE A 1 137 ? -7.709 9.342 9.170 1.00 95.25 137 PHE A CA 1
ATOM 1102 C C . PHE A 1 137 ? -7.666 9.422 7.640 1.00 95.25 137 PHE A C 1
ATOM 1104 O O . PHE A 1 137 ? -7.389 8.409 6.994 1.00 95.25 137 PHE A O 1
ATOM 1111 N N . GLU A 1 138 ? -7.850 10.609 7.056 1.00 94.19 138 GLU A N 1
ATOM 1112 C CA . GLU A 1 138 ? -7.754 10.804 5.602 1.00 94.19 138 GLU A CA 1
ATOM 1113 C C . GLU A 1 138 ? -6.383 10.385 5.058 1.00 94.19 138 GLU A C 1
ATOM 1115 O O . GLU A 1 138 ? -6.307 9.578 4.122 1.00 94.19 138 GLU A O 1
ATOM 1120 N N . ARG A 1 139 ? -5.299 10.862 5.688 1.00 91.62 139 ARG A N 1
ATOM 1121 C CA . ARG A 1 139 ? -3.921 10.508 5.310 1.00 91.62 139 ARG A CA 1
ATOM 1122 C C . ARG A 1 139 ? -3.694 9.002 5.358 1.00 91.62 139 ARG A C 1
ATOM 1124 O O . ARG A 1 139 ? -3.183 8.426 4.399 1.00 91.62 139 ARG A O 1
ATOM 1131 N N . HIS A 1 140 ? -4.119 8.338 6.430 1.00 92.88 140 HIS A N 1
ATOM 1132 C CA . HIS A 1 140 ? -3.921 6.899 6.593 1.00 92.88 140 HIS A CA 1
ATOM 1133 C C . HIS A 1 140 ? -4.729 6.057 5.593 1.00 92.88 140 HIS A C 1
ATOM 1135 O O . HIS A 1 140 ? -4.223 5.058 5.074 1.00 92.88 140 HIS A O 1
ATOM 1141 N N . PHE A 1 141 ? -5.955 6.466 5.264 1.00 94.50 141 PHE A N 1
ATOM 1142 C CA . PHE A 1 141 ? -6.763 5.818 4.226 1.00 94.50 141 PHE A CA 1
ATOM 1143 C C . PHE A 1 141 ? -6.118 5.976 2.845 1.00 94.50 141 PHE A C 1
ATOM 1145 O O . PHE A 1 141 ? -5.977 4.995 2.107 1.00 94.50 141 PHE A O 1
ATOM 1152 N N . LEU A 1 142 ? -5.678 7.192 2.502 1.00 91.88 142 LEU A N 1
ATOM 1153 C CA . LEU A 1 142 ? -4.986 7.462 1.243 1.00 91.88 142 LEU A CA 1
ATOM 1154 C C . LEU A 1 142 ? -3.682 6.661 1.143 1.00 91.88 142 LEU A C 1
ATOM 1156 O O . LEU A 1 142 ? -3.439 6.009 0.125 1.00 91.88 142 LEU A O 1
ATOM 1160 N N . ARG A 1 143 ? -2.889 6.632 2.220 1.00 90.44 143 ARG A N 1
ATOM 1161 C CA . ARG A 1 143 ? -1.661 5.836 2.345 1.00 90.44 143 ARG A CA 1
ATOM 1162 C C . ARG A 1 143 ? -1.921 4.346 2.137 1.00 90.44 143 ARG A C 1
ATOM 1164 O O . ARG A 1 143 ? -1.205 3.713 1.361 1.00 90.44 143 ARG A O 1
ATOM 1171 N N . ALA A 1 144 ? -2.961 3.784 2.755 1.00 92.75 144 ALA A N 1
ATOM 1172 C CA . ALA A 1 144 ? -3.333 2.382 2.556 1.00 92.75 144 ALA A CA 1
ATOM 1173 C C . ALA A 1 144 ? -3.681 2.085 1.084 1.00 92.75 144 ALA A C 1
ATOM 1175 O O . ALA A 1 144 ? -3.249 1.072 0.526 1.00 92.75 144 ALA A O 1
ATOM 1176 N N . GLY A 1 145 ? -4.415 2.991 0.428 1.00 93.25 145 GLY A N 1
ATOM 1177 C CA . GLY A 1 145 ? -4.704 2.912 -1.006 1.00 93.25 145 GLY A CA 1
ATOM 1178 C C . GLY A 1 145 ? -3.440 2.947 -1.870 1.00 93.25 145 GLY A C 1
ATOM 1179 O O . GLY A 1 145 ? -3.237 2.055 -2.699 1.00 93.25 145 GLY A O 1
ATOM 1180 N N . ARG A 1 146 ? -2.560 3.928 -1.630 1.00 91.62 146 ARG A N 1
ATOM 1181 C CA . ARG A 1 146 ? -1.279 4.099 -2.337 1.00 91.62 146 ARG A CA 1
ATOM 1182 C C . ARG A 1 146 ? -0.378 2.880 -2.189 1.00 91.62 146 ARG A C 1
ATOM 1184 O O . ARG A 1 146 ? 0.096 2.349 -3.191 1.00 91.62 146 ARG A O 1
ATOM 1191 N N . ALA A 1 147 ? -0.204 2.379 -0.968 1.00 92.50 147 ALA A N 1
ATOM 1192 C CA . ALA A 1 147 ? 0.618 1.203 -0.714 1.00 92.50 147 ALA A CA 1
ATOM 1193 C C . ALA A 1 147 ? 0.080 -0.040 -1.437 1.00 92.50 147 ALA A C 1
ATOM 1195 O O . ALA A 1 147 ? 0.840 -0.784 -2.062 1.00 92.50 147 ALA A O 1
ATOM 1196 N N . TYR A 1 148 ? -1.241 -0.244 -1.433 1.00 94.31 148 TYR A N 1
ATOM 1197 C CA . TYR A 1 148 ? -1.861 -1.335 -2.179 1.00 94.31 148 TYR A CA 1
ATOM 1198 C C . TYR A 1 148 ? -1.668 -1.191 -3.698 1.00 94.31 148 TYR A C 1
ATOM 1200 O O . TYR A 1 148 ? -1.269 -2.150 -4.366 1.00 94.31 148 TYR A O 1
ATOM 1208 N N . ALA A 1 149 ? -1.910 -0.000 -4.257 1.00 92.25 149 ALA A N 1
ATOM 1209 C CA . ALA A 1 149 ? -1.692 0.278 -5.677 1.00 92.25 149 ALA A CA 1
ATOM 1210 C C . ALA A 1 149 ? -0.228 0.044 -6.077 1.00 92.25 149 ALA A C 1
ATOM 1212 O O . ALA A 1 149 ? 0.050 -0.592 -7.100 1.00 92.25 149 ALA A O 1
ATOM 1213 N N . ARG A 1 150 ? 0.712 0.494 -5.243 1.00 92.38 150 ARG A N 1
ATOM 1214 C CA . ARG A 1 150 ? 2.148 0.285 -5.426 1.00 92.38 150 ARG A CA 1
ATOM 1215 C C . ARG A 1 150 ? 2.499 -1.199 -5.450 1.00 92.38 150 ARG A C 1
ATOM 1217 O O . ARG A 1 150 ? 3.125 -1.646 -6.411 1.00 92.38 150 ARG A O 1
ATOM 1224 N N . ALA A 1 151 ? 2.040 -1.981 -4.474 1.00 92.94 151 ALA A N 1
ATOM 1225 C CA . ALA A 1 151 ? 2.271 -3.426 -4.426 1.00 92.94 151 ALA A CA 1
ATOM 1226 C C . ALA A 1 151 ? 1.775 -4.138 -5.702 1.00 92.94 151 ALA A C 1
ATOM 1228 O O . ALA A 1 151 ? 2.472 -4.986 -6.270 1.00 92.94 151 ALA A O 1
ATOM 1229 N N . GLN A 1 152 ? 0.612 -3.736 -6.231 1.00 91.75 152 GLN A N 1
ATOM 1230 C CA . GLN A 1 152 ? 0.113 -4.254 -7.509 1.00 91.75 152 GLN A CA 1
ATOM 1231 C C . GLN A 1 152 ? 1.020 -3.887 -8.691 1.00 91.75 152 GLN A C 1
ATOM 1233 O O . GLN A 1 152 ? 1.257 -4.724 -9.566 1.00 91.75 152 GLN A O 1
ATOM 1238 N N . ARG A 1 153 ? 1.521 -2.648 -8.746 1.00 92.12 153 ARG A N 1
ATOM 1239 C CA . ARG A 1 153 ? 2.417 -2.185 -9.820 1.00 92.12 153 ARG A CA 1
ATOM 1240 C C . ARG A 1 153 ? 3.759 -2.904 -9.774 1.00 92.12 153 ARG A C 1
ATOM 1242 O O . ARG A 1 153 ? 4.208 -3.374 -10.815 1.00 92.12 153 ARG A O 1
ATOM 1249 N N . LEU A 1 154 ? 4.339 -3.068 -8.585 1.00 92.75 154 LEU A N 1
ATOM 1250 C CA . LEU A 1 154 ? 5.561 -3.847 -8.378 1.00 92.75 154 LEU A CA 1
ATOM 1251 C C . LEU A 1 154 ? 5.382 -5.294 -8.838 1.00 92.75 154 LEU A C 1
ATOM 1253 O O . LEU A 1 154 ? 6.212 -5.808 -9.580 1.00 92.75 154 LEU A O 1
ATOM 1257 N N . THR A 1 155 ? 4.265 -5.933 -8.484 1.00 91.31 155 THR A N 1
ATOM 1258 C CA . THR A 1 155 ? 3.964 -7.299 -8.937 1.00 91.31 155 THR A CA 1
ATOM 1259 C C . THR A 1 155 ? 3.862 -7.411 -10.453 1.00 91.31 155 THR A C 1
ATOM 1261 O O . THR A 1 155 ? 4.389 -8.360 -11.028 1.00 91.31 155 THR A O 1
ATOM 1264 N N . LYS A 1 156 ? 3.250 -6.432 -11.125 1.00 89.81 156 LYS A N 1
ATOM 1265 C CA . LYS A 1 156 ? 3.203 -6.409 -12.593 1.00 89.81 156 LYS A CA 1
ATOM 1266 C C . LYS A 1 156 ? 4.589 -6.198 -13.217 1.00 89.81 156 LYS A C 1
ATOM 1268 O O . LYS A 1 156 ? 4.879 -6.786 -14.254 1.00 89.81 156 LYS A O 1
ATOM 1273 N N . LEU A 1 157 ? 5.453 -5.406 -12.579 1.00 91.69 157 LEU A N 1
ATOM 1274 C CA . LEU A 1 157 ? 6.811 -5.109 -13.052 1.00 91.69 157 LEU A CA 1
ATOM 1275 C C . LEU A 1 157 ? 7.740 -6.335 -13.039 1.00 91.69 157 LEU A C 1
ATOM 1277 O O . LEU A 1 157 ? 8.707 -6.384 -13.792 1.00 91.69 157 LEU A O 1
ATOM 1281 N N . MET A 1 158 ? 7.432 -7.355 -12.229 1.00 90.44 158 MET A N 1
ATOM 1282 C CA . MET A 1 158 ? 8.246 -8.573 -12.128 1.00 90.44 158 MET A CA 1
ATOM 1283 C C . MET A 1 158 ? 8.397 -9.320 -13.455 1.00 90.44 158 MET A C 1
ATOM 1285 O O . MET A 1 158 ? 9.393 -10.017 -13.636 1.00 90.44 158 MET A O 1
ATOM 1289 N N . ASN A 1 159 ? 7.435 -9.187 -14.373 1.00 88.44 159 ASN A N 1
ATOM 1290 C CA . ASN A 1 159 ? 7.483 -9.776 -15.711 1.00 88.44 159 ASN A CA 1
ATOM 1291 C C . ASN A 1 159 ? 6.987 -8.768 -16.750 1.00 88.44 159 ASN A C 1
ATOM 1293 O O . ASN A 1 159 ? 5.855 -8.848 -17.236 1.00 88.44 159 ASN A O 1
ATOM 1297 N N . SER A 1 160 ? 7.842 -7.805 -17.080 1.00 91.00 160 SER A N 1
ATOM 1298 C CA . SER A 1 160 ? 7.502 -6.729 -18.006 1.00 91.00 160 SER A CA 1
ATOM 1299 C C . SER A 1 160 ? 8.602 -6.430 -19.009 1.00 91.00 160 SER A C 1
ATOM 1301 O O . SER A 1 160 ? 9.785 -6.555 -18.698 1.00 91.00 160 SER A O 1
ATOM 1303 N N . ASP A 1 161 ? 8.184 -5.945 -20.167 1.00 91.31 161 ASP A N 1
ATOM 1304 C CA . ASP A 1 161 ? 9.026 -5.293 -21.161 1.00 91.31 161 ASP A CA 1
ATOM 1305 C C . ASP A 1 161 ? 8.759 -3.793 -21.098 1.00 91.31 161 ASP A C 1
ATOM 1307 O O . ASP A 1 161 ? 7.606 -3.356 -21.084 1.00 91.31 161 ASP A O 1
ATOM 1311 N N . ILE A 1 162 ? 9.818 -3.002 -20.992 1.00 92.75 162 ILE A N 1
ATOM 1312 C CA . ILE A 1 162 ? 9.731 -1.571 -20.721 1.00 92.75 162 ILE A CA 1
ATOM 1313 C C . ILE A 1 162 ? 10.486 -0.820 -21.807 1.00 92.75 162 ILE A C 1
ATOM 1315 O O . ILE A 1 162 ? 11.709 -0.907 -21.901 1.00 92.75 162 ILE A O 1
ATOM 1319 N N . ASP A 1 163 ? 9.754 -0.024 -22.575 1.00 92.00 163 ASP A N 1
ATOM 1320 C CA . ASP A 1 163 ? 10.312 0.936 -23.517 1.00 92.00 163 ASP A CA 1
ATOM 1321 C C . ASP A 1 163 ? 10.289 2.328 -22.895 1.00 92.00 163 ASP A C 1
ATOM 1323 O O . ASP A 1 163 ? 9.239 2.798 -22.450 1.00 92.00 163 ASP A O 1
ATOM 1327 N N . PHE A 1 164 ? 11.419 3.032 -22.893 1.00 92.06 164 PHE A N 1
ATOM 1328 C CA . PHE A 1 164 ? 11.471 4.400 -22.380 1.00 92.06 164 PHE A CA 1
ATOM 1329 C C . PHE A 1 164 ? 12.390 5.321 -23.186 1.00 92.06 164 PHE A C 1
ATOM 1331 O O . PHE A 1 164 ? 13.335 4.885 -23.844 1.00 92.06 164 PHE A O 1
ATOM 1338 N N . LYS A 1 165 ? 12.092 6.624 -23.144 1.00 90.56 165 LYS A N 1
ATOM 1339 C CA . LYS A 1 165 ? 12.885 7.706 -23.744 1.00 90.56 165 LYS A CA 1
ATOM 1340 C C . LYS A 1 165 ? 12.998 8.847 -22.735 1.00 90.56 165 LYS A C 1
ATOM 1342 O O . LYS A 1 165 ? 11.979 9.377 -22.289 1.00 90.56 165 LYS A O 1
ATOM 1347 N N . LEU A 1 166 ? 14.230 9.232 -22.402 1.00 89.38 166 LEU A N 1
ATOM 1348 C CA . LEU A 1 166 ? 14.499 10.419 -21.586 1.00 89.38 166 LEU A CA 1
ATOM 1349 C C . LEU A 1 166 ? 14.220 11.689 -22.401 1.00 89.38 166 LEU A C 1
ATOM 1351 O O . LEU A 1 166 ? 14.442 11.705 -23.607 1.00 89.38 166 LEU A O 1
ATOM 1355 N N . VAL A 1 167 ? 13.800 12.766 -21.735 1.00 86.19 167 VAL A N 1
ATOM 1356 C CA . VAL A 1 167 ? 13.410 14.044 -22.368 1.00 86.19 167 VAL A CA 1
ATOM 1357 C C . VAL A 1 167 ? 14.488 14.592 -23.308 1.00 86.19 167 VAL A C 1
ATOM 1359 O O . VAL A 1 167 ? 14.185 15.034 -24.411 1.00 86.19 167 VAL A O 1
ATOM 1362 N N . ASN A 1 168 ? 15.752 14.503 -22.890 1.00 85.19 168 ASN A N 1
ATOM 1363 C CA . ASN A 1 168 ? 16.901 15.054 -23.615 1.00 85.19 168 ASN A CA 1
ATOM 1364 C C . ASN A 1 168 ? 17.687 13.999 -24.412 1.00 85.19 168 ASN A C 1
ATOM 1366 O O . ASN A 1 168 ? 18.809 14.262 -24.835 1.00 85.19 168 ASN A O 1
ATOM 1370 N N . SER A 1 169 ? 17.150 12.788 -24.570 1.00 84.38 169 SER A N 1
ATOM 1371 C CA . SER A 1 169 ? 17.807 11.711 -25.315 1.00 84.38 169 SER A CA 1
ATOM 1372 C C . SER A 1 169 ? 16.975 11.354 -26.525 1.00 84.38 169 SER A C 1
ATOM 1374 O O . SER A 1 169 ? 15.794 11.079 -26.372 1.00 84.38 169 SER A O 1
ATOM 1376 N N . ASP A 1 170 ? 17.580 11.258 -27.706 1.00 81.56 170 ASP A N 1
ATOM 1377 C CA . ASP A 1 170 ? 16.888 10.738 -28.890 1.00 81.56 170 ASP A CA 1
ATOM 1378 C C . ASP A 1 170 ? 16.809 9.212 -28.945 1.00 81.56 170 ASP A C 1
ATOM 1380 O O . ASP A 1 170 ? 16.016 8.657 -29.708 1.00 81.56 170 ASP A O 1
ATOM 1384 N N . SER A 1 171 ? 17.566 8.528 -28.089 1.00 85.50 171 SER A N 1
ATOM 1385 C CA . SER A 1 171 ? 17.597 7.069 -28.053 1.00 85.50 171 SER A CA 1
ATOM 1386 C C . SER A 1 171 ? 16.449 6.513 -27.218 1.00 85.50 171 SER A C 1
ATOM 1388 O O . SER A 1 171 ? 16.243 6.918 -26.071 1.00 85.50 171 SER A O 1
ATOM 1390 N N . ARG A 1 172 ? 15.721 5.552 -27.795 1.00 87.62 172 ARG A N 1
ATOM 1391 C CA . ARG A 1 172 ? 14.800 4.687 -27.054 1.00 87.62 172 ARG A CA 1
ATOM 1392 C C . ARG A 1 172 ? 15.587 3.544 -26.429 1.00 87.62 172 ARG A C 1
ATOM 1394 O O . ARG A 1 172 ? 16.398 2.913 -27.102 1.00 87.62 172 ARG A O 1
ATOM 1401 N N . CYS A 1 173 ? 15.312 3.280 -25.164 1.00 87.19 173 CYS A N 1
ATOM 1402 C CA . CYS A 1 173 ? 15.866 2.164 -24.420 1.00 87.19 173 CYS A CA 1
ATOM 1403 C C . CYS A 1 173 ? 14.785 1.100 -24.228 1.00 87.19 173 CYS A C 1
ATOM 1405 O O . CYS A 1 173 ? 13.626 1.442 -23.995 1.00 87.19 173 CYS A O 1
ATOM 1407 N N . HIS A 1 174 ? 15.186 -0.168 -24.295 1.00 90.56 174 HIS A N 1
ATOM 1408 C CA . HIS A 1 174 ? 14.326 -1.321 -24.056 1.00 90.56 174 HIS A CA 1
ATOM 1409 C C . HIS A 1 174 ? 14.907 -2.156 -22.912 1.00 90.56 174 HIS A C 1
ATOM 1411 O O . HIS A 1 174 ? 16.076 -2.542 -22.957 1.00 90.56 174 HIS A O 1
ATOM 1417 N N . LEU A 1 175 ? 14.105 -2.408 -21.882 1.00 90.12 175 LEU A N 1
ATOM 1418 C CA . LEU A 1 175 ? 14.456 -3.208 -20.711 1.00 90.12 175 LEU A CA 1
ATOM 1419 C C . LEU A 1 175 ? 13.514 -4.404 -20.614 1.00 90.12 175 LEU A C 1
ATOM 1421 O O . LEU A 1 175 ? 12.298 -4.238 -20.597 1.00 90.12 175 LEU A O 1
ATOM 1425 N N . VAL A 1 176 ? 14.084 -5.598 -20.477 1.00 90.38 176 VAL A N 1
ATOM 1426 C CA . VAL A 1 176 ? 13.335 -6.843 -20.289 1.00 90.38 176 VAL A CA 1
ATOM 1427 C C . VAL A 1 176 ? 13.504 -7.295 -18.845 1.00 90.38 176 VAL A C 1
ATOM 1429 O O . VAL A 1 176 ? 14.625 -7.542 -18.396 1.00 90.38 176 VAL A O 1
ATOM 1432 N N . ILE A 1 177 ? 12.400 -7.414 -18.110 1.00 90.12 177 ILE A N 1
ATOM 1433 C CA . ILE A 1 177 ? 12.384 -7.892 -16.723 1.00 90.12 177 ILE A CA 1
ATOM 1434 C C . ILE A 1 177 ? 11.657 -9.216 -16.661 1.00 90.12 177 ILE A C 1
ATOM 1436 O O . ILE A 1 177 ? 10.514 -9.334 -17.107 1.00 90.12 177 ILE A O 1
ATOM 1440 N N . ARG A 1 178 ? 12.315 -10.219 -16.090 1.00 88.12 178 ARG A N 1
ATOM 1441 C CA . ARG A 1 178 ? 11.737 -11.539 -15.848 1.00 88.12 178 ARG A CA 1
ATOM 1442 C C . ARG A 1 178 ? 12.053 -11.950 -14.426 1.00 88.12 178 ARG A C 1
ATOM 1444 O O . ARG A 1 178 ? 13.210 -11.888 -14.017 1.00 88.12 178 ARG A O 1
ATOM 1451 N N . GLN A 1 179 ? 11.019 -12.341 -13.685 1.00 85.38 179 GLN A N 1
ATOM 1452 C CA . GLN A 1 179 ? 11.114 -12.686 -12.265 1.00 85.38 179 GLN A CA 1
ATOM 1453 C C . GLN A 1 179 ? 11.887 -11.619 -11.467 1.00 85.38 179 GLN A C 1
ATOM 1455 O O . GLN A 1 179 ? 12.801 -11.930 -10.720 1.00 85.38 179 GLN A O 1
ATOM 1460 N N . GLY A 1 180 ? 11.618 -10.331 -11.698 1.00 85.12 180 GLY A N 1
ATOM 1461 C CA . GLY A 1 180 ? 12.293 -9.240 -10.976 1.00 85.12 180 GLY A CA 1
ATOM 1462 C C . GLY A 1 180 ? 13.786 -9.057 -11.286 1.00 85.12 180 GLY A C 1
ATOM 1463 O O . GLY A 1 180 ? 14.460 -8.273 -10.615 1.00 85.12 180 GLY A O 1
ATOM 1464 N N . HIS A 1 181 ? 14.317 -9.744 -12.300 1.00 87.12 181 HIS A N 1
ATOM 1465 C CA . HIS A 1 181 ? 15.685 -9.583 -12.781 1.00 87.12 181 HIS A CA 1
ATOM 1466 C C . HIS A 1 181 ? 15.701 -8.967 -14.182 1.00 87.12 181 HIS A C 1
ATOM 1468 O O . HIS A 1 181 ? 14.950 -9.374 -15.068 1.00 87.12 181 HIS A O 1
ATOM 1474 N N . MET A 1 182 ? 16.593 -7.996 -14.385 1.00 86.69 182 MET A N 1
ATOM 1475 C CA . MET A 1 182 ? 16.880 -7.438 -15.705 1.00 86.69 182 MET A CA 1
ATOM 1476 C C . MET A 1 182 ? 17.631 -8.482 -16.538 1.00 86.69 182 MET A C 1
ATOM 1478 O O . MET A 1 182 ? 18.698 -8.946 -16.133 1.00 86.69 182 MET A O 1
ATOM 1482 N N . GLN A 1 183 ? 17.077 -8.845 -17.689 1.00 85.44 183 GLN A N 1
ATOM 1483 C CA . GLN A 1 183 ? 17.726 -9.719 -18.663 1.00 85.44 183 GLN A CA 1
ATOM 1484 C C . GLN A 1 183 ? 18.386 -8.884 -19.763 1.00 85.44 183 GLN A C 1
ATOM 1486 O O . GLN A 1 183 ? 17.932 -7.783 -20.080 1.00 85.44 183 GLN A O 1
ATOM 1491 N N . SER A 1 184 ? 19.478 -9.393 -20.343 1.00 69.12 184 SER A N 1
ATOM 1492 C CA . SER A 1 184 ? 20.072 -8.758 -21.518 1.00 69.12 184 SER A CA 1
ATOM 1493 C C . SER A 1 184 ? 19.120 -8.873 -22.712 1.00 69.12 184 SER A C 1
ATOM 1495 O O . SER A 1 184 ? 18.397 -9.857 -22.869 1.00 69.12 184 SER A O 1
ATOM 1497 N N . VAL A 1 185 ? 19.144 -7.856 -23.574 1.00 58.69 185 VAL A N 1
ATOM 1498 C CA . VAL A 1 185 ? 18.269 -7.703 -24.753 1.00 58.69 185 VAL A CA 1
ATOM 1499 C C . VAL A 1 185 ? 18.428 -8.853 -25.775 1.00 58.69 185 VAL A C 1
ATOM 1501 O O . VAL A 1 185 ? 17.607 -9.007 -26.670 1.00 58.69 185 VAL A O 1
ATOM 1504 N N . GLU A 1 186 ? 19.443 -9.710 -25.627 1.00 50.31 186 GLU A N 1
ATOM 1505 C CA . GLU A 1 186 ? 19.736 -10.833 -26.534 1.00 50.31 186 GLU A CA 1
ATOM 1506 C C . GLU A 1 186 ? 18.992 -12.143 -26.191 1.00 50.31 186 GLU A C 1
ATOM 1508 O O . GLU A 1 186 ? 19.143 -13.152 -26.885 1.00 50.31 186 GLU A O 1
ATOM 1513 N N . CYS A 1 187 ? 18.166 -12.170 -25.142 1.00 40.97 187 CYS A N 1
ATOM 1514 C CA . CYS A 1 187 ? 17.501 -13.396 -24.699 1.00 40.97 187 CYS A CA 1
ATOM 1515 C C . CYS A 1 187 ? 16.257 -13.741 -25.539 1.00 40.97 187 CYS A C 1
ATOM 1517 O O . CYS A 1 187 ? 15.147 -13.305 -25.260 1.00 40.97 187 CYS A O 1
ATOM 1519 N N . ASN A 1 188 ? 16.496 -14.564 -26.563 1.00 44.22 188 ASN A N 1
ATOM 1520 C CA . ASN A 1 188 ? 15.621 -15.551 -27.211 1.00 44.22 188 ASN A CA 1
ATOM 1521 C C . ASN A 1 188 ? 14.084 -15.387 -26.994 1.00 44.22 188 ASN A C 1
ATOM 1523 O O . ASN A 1 188 ? 13.602 -15.611 -25.878 1.00 44.22 188 ASN A O 1
ATOM 1527 N N . PRO A 1 189 ? 13.273 -15.149 -28.051 1.00 49.50 189 PRO A N 1
ATOM 1528 C CA . PRO A 1 189 ? 11.811 -14.940 -27.982 1.00 49.50 189 PRO A CA 1
ATOM 1529 C C . PRO A 1 189 ? 10.984 -16.151 -27.493 1.00 49.50 189 PRO A C 1
ATOM 1531 O O . PRO A 1 189 ? 9.757 -16.138 -27.550 1.00 49.50 189 PRO A O 1
ATOM 1534 N N . HIS A 1 190 ? 11.639 -17.204 -27.004 1.00 48.69 190 HIS A N 1
ATOM 1535 C CA . HIS A 1 190 ? 11.040 -18.452 -26.536 1.00 48.69 190 HIS A CA 1
ATOM 1536 C C . HIS A 1 190 ? 11.175 -18.668 -25.025 1.00 48.69 190 HIS A C 1
ATOM 1538 O O . HIS A 1 190 ? 11.123 -19.809 -24.566 1.00 48.69 190 HIS A O 1
ATOM 1544 N N . SER A 1 191 ? 11.340 -17.600 -24.235 1.00 49.00 191 SER A N 1
ATOM 1545 C CA . SER A 1 191 ? 11.226 -17.738 -22.779 1.00 49.00 191 SER A CA 1
ATOM 1546 C C . SER A 1 191 ? 9.865 -18.358 -22.429 1.00 49.00 191 SER A C 1
ATOM 1548 O O . SER A 1 191 ? 8.838 -17.876 -22.916 1.00 49.00 191 SER A O 1
ATOM 1550 N N . PRO A 1 192 ? 9.838 -19.447 -21.639 1.00 52.09 192 PRO A N 1
ATOM 1551 C CA . PRO A 1 192 ? 8.601 -20.135 -21.309 1.00 52.09 192 PRO A CA 1
ATOM 1552 C C . PRO A 1 192 ? 7.644 -19.171 -20.609 1.00 52.09 192 PRO A C 1
ATOM 1554 O O . PRO A 1 192 ? 8.063 -18.347 -19.796 1.00 52.09 192 PRO A O 1
ATOM 1557 N N . VAL A 1 193 ? 6.353 -19.285 -20.926 1.00 55.34 193 VAL A N 1
ATOM 1558 C CA . VAL A 1 193 ? 5.284 -18.569 -20.222 1.00 55.34 193 VAL A CA 1
ATOM 1559 C C . VAL A 1 193 ? 5.345 -18.992 -18.755 1.00 55.34 193 VAL A C 1
ATOM 1561 O O . VAL A 1 193 ? 4.964 -20.108 -18.404 1.00 55.34 193 VAL A O 1
ATOM 1564 N N . LEU A 1 194 ? 5.906 -18.130 -17.908 1.00 55.72 194 LEU A N 1
ATOM 1565 C CA . LEU A 1 194 ? 6.074 -18.412 -16.488 1.00 55.72 194 LEU A CA 1
ATOM 1566 C C . LEU A 1 194 ? 4.701 -18.471 -15.812 1.00 55.72 194 LEU A C 1
ATOM 1568 O O . LEU A 1 194 ? 3.819 -17.655 -16.087 1.00 55.72 194 LEU A O 1
ATOM 1572 N N . SER A 1 195 ? 4.506 -19.446 -14.919 1.00 56.94 195 SER A N 1
ATOM 1573 C CA . SER A 1 195 ? 3.254 -19.556 -14.174 1.00 56.94 195 SER A CA 1
ATOM 1574 C C . SER A 1 195 ? 3.127 -18.374 -13.211 1.00 56.94 195 SER A C 1
ATOM 1576 O O . SER A 1 195 ? 3.879 -18.262 -12.245 1.00 56.94 195 SER A O 1
ATOM 1578 N N . ASN A 1 196 ? 2.145 -17.514 -13.462 1.00 60.69 196 ASN A N 1
ATOM 1579 C CA . ASN A 1 196 ? 1.979 -16.209 -12.818 1.00 60.69 196 ASN A CA 1
ATOM 1580 C C . ASN A 1 196 ? 1.553 -16.229 -11.334 1.00 60.69 196 ASN A C 1
ATOM 1582 O O . ASN A 1 196 ? 1.222 -15.184 -10.781 1.00 60.69 196 ASN A O 1
ATOM 1586 N N . LYS A 1 197 ? 1.487 -17.398 -10.682 1.00 65.50 197 LYS A N 1
ATOM 1587 C CA . LYS A 1 197 ? 0.788 -17.527 -9.391 1.00 65.50 197 LYS A CA 1
ATOM 1588 C C . LYS A 1 197 ? 1.579 -17.010 -8.183 1.00 65.50 197 LYS A C 1
ATOM 1590 O O . LYS A 1 197 ? 0.953 -16.445 -7.295 1.00 65.50 197 LYS A O 1
ATOM 1595 N N . TYR A 1 198 ? 2.911 -17.130 -8.170 1.00 71.44 198 TYR A N 1
ATOM 1596 C CA . TY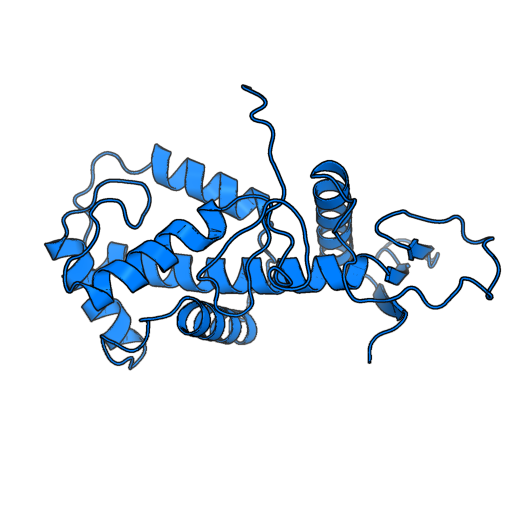R A 1 198 ? 3.748 -16.776 -7.009 1.00 71.44 198 TYR A CA 1
ATOM 1597 C C . TYR A 1 198 ? 5.013 -16.012 -7.411 1.00 71.44 198 TYR A C 1
ATOM 1599 O O . TYR A 1 198 ? 6.135 -16.452 -7.171 1.00 71.44 198 TYR A O 1
ATOM 1607 N N . LEU A 1 199 ? 4.829 -14.862 -8.064 1.00 80.12 199 LEU A N 1
ATOM 1608 C CA . LEU A 1 199 ? 5.927 -14.070 -8.629 1.00 80.12 199 LEU A CA 1
ATOM 1609 C C . LEU A 1 199 ? 6.949 -13.568 -7.605 1.00 80.12 199 LEU A C 1
ATOM 1611 O O . LEU A 1 199 ? 8.036 -13.185 -8.014 1.00 80.12 199 LEU A O 1
ATOM 1615 N N . TRP A 1 200 ? 6.612 -13.560 -6.314 1.00 86.94 200 TRP A N 1
ATOM 1616 C CA . TRP A 1 200 ? 7.469 -13.070 -5.236 1.00 86.94 200 TRP A CA 1
ATOM 1617 C C . TRP A 1 200 ? 7.958 -14.152 -4.264 1.00 86.94 200 TRP A C 1
ATOM 1619 O O . TRP A 1 200 ? 8.720 -13.820 -3.360 1.00 86.94 200 TRP A O 1
ATOM 1629 N N . ALA A 1 201 ? 7.564 -15.423 -4.422 1.00 81.88 201 ALA A N 1
ATOM 1630 C CA . ALA A 1 201 ? 7.819 -16.477 -3.424 1.00 81.88 201 ALA A CA 1
ATOM 1631 C C . ALA A 1 201 ? 9.307 -16.702 -3.085 1.00 81.88 201 ALA A C 1
ATOM 1633 O O . ALA A 1 201 ? 9.622 -17.124 -1.975 1.00 81.88 201 ALA A O 1
ATOM 1634 N N . GLU A 1 202 ? 10.219 -16.373 -4.002 1.00 84.06 202 GLU A N 1
ATOM 1635 C CA . GLU A 1 202 ? 11.670 -16.550 -3.830 1.00 84.06 202 GLU A CA 1
ATOM 1636 C C . GLU A 1 202 ? 12.443 -15.221 -3.790 1.00 84.06 202 GLU A C 1
ATOM 1638 O O . GLU A 1 202 ? 13.674 -15.198 -3.809 1.00 84.06 202 GLU A O 1
ATOM 1643 N N . HIS A 1 203 ? 11.734 -14.092 -3.723 1.00 87.62 203 HIS A N 1
ATOM 1644 C CA . HIS A 1 203 ? 12.350 -12.774 -3.792 1.00 87.62 203 HIS A CA 1
ATOM 1645 C C . HIS A 1 203 ? 12.567 -12.155 -2.412 1.00 87.62 203 HIS A C 1
ATOM 1647 O O . HIS A 1 203 ? 11.746 -12.247 -1.503 1.00 87.62 203 HIS A O 1
ATOM 1653 N N . SER A 1 204 ? 13.715 -11.496 -2.267 1.00 90.19 204 SER A N 1
ATOM 1654 C CA . SER A 1 204 ? 14.119 -10.798 -1.049 1.00 90.19 204 SER A CA 1
ATOM 1655 C C . SER A 1 204 ? 13.729 -9.317 -1.073 1.00 90.19 204 SER A C 1
ATOM 1657 O O . SER A 1 204 ? 13.362 -8.761 -2.115 1.00 90.19 204 SER A O 1
ATOM 1659 N N . ILE A 1 205 ? 13.915 -8.650 0.070 1.00 89.94 205 ILE A N 1
ATOM 1660 C CA . ILE A 1 205 ? 13.788 -7.191 0.191 1.00 89.94 205 ILE A CA 1
ATOM 1661 C C . ILE A 1 205 ? 14.676 -6.437 -0.813 1.00 89.94 205 ILE A C 1
ATOM 1663 O O . ILE A 1 205 ? 14.281 -5.398 -1.316 1.00 89.94 205 ILE A O 1
ATOM 1667 N N . GLU A 1 206 ? 15.829 -6.987 -1.205 1.00 90.19 206 GLU A N 1
ATOM 1668 C CA . GLU A 1 206 ? 16.700 -6.363 -2.212 1.00 90.19 206 GLU A CA 1
ATOM 1669 C C . GLU A 1 206 ? 16.063 -6.354 -3.609 1.00 90.19 206 GLU A C 1
ATOM 1671 O O . GLU A 1 206 ? 16.310 -5.461 -4.419 1.00 90.19 206 GLU A O 1
ATOM 1676 N N . THR A 1 207 ? 15.240 -7.357 -3.928 1.00 90.88 207 THR A N 1
ATOM 1677 C CA . THR A 1 207 ? 14.478 -7.354 -5.186 1.00 90.88 207 THR A CA 1
ATOM 1678 C C . THR A 1 207 ? 13.360 -6.329 -5.125 1.00 90.88 207 THR A C 1
ATOM 1680 O O . THR A 1 207 ? 13.190 -5.570 -6.076 1.00 90.88 207 THR A O 1
ATOM 1683 N N . TYR A 1 208 ? 12.665 -6.251 -3.990 1.00 92.25 208 TYR A N 1
ATOM 1684 C CA . TYR A 1 208 ? 11.674 -5.210 -3.747 1.00 92.25 208 TYR A CA 1
ATOM 1685 C C . TYR A 1 208 ? 12.282 -3.808 -3.889 1.00 92.25 208 TYR A C 1
ATOM 1687 O O . TYR A 1 208 ? 11.748 -3.003 -4.646 1.00 92.25 208 TYR A O 1
ATOM 1695 N N . ASP A 1 209 ? 13.427 -3.539 -3.253 1.00 90.88 209 ASP A N 1
ATOM 1696 C CA . ASP A 1 209 ? 14.099 -2.236 -3.299 1.00 90.88 209 ASP A CA 1
ATOM 1697 C C . ASP A 1 209 ? 14.479 -1.868 -4.745 1.00 90.88 209 ASP A C 1
ATOM 1699 O O . ASP A 1 209 ? 14.197 -0.762 -5.204 1.00 90.88 209 ASP A O 1
ATOM 1703 N N . ARG A 1 210 ? 15.036 -2.812 -5.520 1.00 91.75 210 ARG A N 1
ATOM 1704 C CA . ARG A 1 210 ? 15.376 -2.585 -6.939 1.00 91.75 210 ARG A CA 1
ATOM 1705 C C . ARG A 1 210 ? 14.152 -2.294 -7.806 1.00 91.75 210 ARG A C 1
ATOM 1707 O O . ARG A 1 210 ? 14.201 -1.382 -8.628 1.00 91.75 210 ARG A O 1
ATOM 1714 N N . MET A 1 211 ? 13.069 -3.056 -7.643 1.00 93.12 211 MET A N 1
ATOM 1715 C CA . MET A 1 211 ? 11.827 -2.829 -8.393 1.00 93.12 211 MET A CA 1
ATOM 1716 C C . MET A 1 211 ? 11.160 -1.514 -7.986 1.00 93.12 211 MET A C 1
ATOM 1718 O O . MET A 1 211 ? 10.638 -0.803 -8.841 1.00 93.12 211 MET A O 1
ATOM 1722 N N . SER A 1 212 ? 11.236 -1.159 -6.704 1.00 91.75 212 SER A N 1
ATOM 1723 C CA . SER A 1 212 ? 10.782 0.122 -6.169 1.00 91.75 212 SER A CA 1
ATOM 1724 C C . SER A 1 212 ? 11.528 1.300 -6.779 1.00 91.75 212 SER A C 1
ATOM 1726 O O . SER A 1 212 ? 10.881 2.233 -7.247 1.00 91.75 212 SER A O 1
ATOM 1728 N N . VAL A 1 213 ? 12.863 1.237 -6.831 1.00 92.19 213 VAL A N 1
ATOM 1729 C CA . VAL A 1 213 ? 13.695 2.262 -7.479 1.00 92.19 213 VAL A CA 1
ATOM 1730 C C . VAL A 1 213 ? 13.359 2.371 -8.961 1.00 92.19 213 VAL A C 1
ATOM 1732 O O . VAL A 1 213 ? 13.171 3.473 -9.469 1.00 92.19 213 VAL A O 1
ATOM 1735 N N . LEU A 1 214 ? 13.241 1.238 -9.658 1.00 93.12 214 LEU A N 1
ATOM 1736 C CA . LEU A 1 214 ? 12.873 1.243 -11.068 1.00 93.12 214 LEU A CA 1
ATOM 1737 C C . LEU A 1 214 ? 11.504 1.897 -11.292 1.00 93.12 214 LEU A C 1
ATOM 1739 O O . LEU A 1 214 ? 11.381 2.732 -12.182 1.00 93.12 214 LEU A O 1
ATOM 1743 N N . LEU A 1 215 ? 10.489 1.539 -10.499 1.00 93.38 215 LEU A N 1
ATOM 1744 C CA . LEU A 1 215 ? 9.159 2.136 -10.604 1.00 93.38 215 LEU A CA 1
ATOM 1745 C C . LEU A 1 215 ? 9.229 3.662 -10.452 1.00 93.38 215 LEU A C 1
ATOM 1747 O O . LEU A 1 215 ? 8.726 4.370 -11.322 1.00 93.38 215 LEU A O 1
ATOM 1751 N N . SER A 1 216 ? 9.924 4.148 -9.422 1.00 91.94 216 SER A N 1
ATOM 1752 C CA . SER A 1 216 ? 10.093 5.581 -9.159 1.00 91.94 216 SER A CA 1
ATOM 1753 C C . SER A 1 216 ? 10.842 6.308 -10.283 1.00 91.94 216 SER A C 1
ATOM 1755 O O . SER A 1 216 ? 10.436 7.393 -10.699 1.00 91.94 216 SER A O 1
ATOM 1757 N N . GLU A 1 217 ? 11.900 5.715 -10.844 1.00 92.12 217 GLU A N 1
ATOM 1758 C CA . GLU A 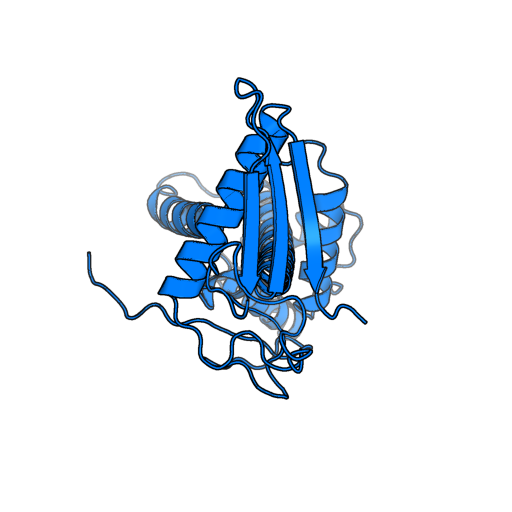1 217 ? 12.615 6.317 -11.977 1.00 92.12 217 GLU A CA 1
ATOM 1759 C C . GLU A 1 217 ? 11.748 6.362 -13.246 1.00 92.12 217 GLU A C 1
ATOM 1761 O O . GLU A 1 217 ? 11.746 7.366 -13.959 1.00 92.12 217 GLU A O 1
ATOM 1766 N N . LEU A 1 218 ? 10.942 5.330 -13.519 1.00 92.19 218 LEU A N 1
ATOM 1767 C CA . LEU A 1 218 ? 10.001 5.348 -14.646 1.00 92.19 218 LEU A CA 1
ATOM 1768 C C . LEU A 1 218 ? 8.939 6.444 -14.492 1.00 92.19 218 LEU A C 1
ATOM 1770 O O . LEU A 1 218 ? 8.533 7.067 -15.474 1.00 92.19 218 LEU A O 1
ATOM 1774 N N . GLU A 1 219 ? 8.485 6.706 -13.273 1.00 90.25 219 GLU A N 1
ATOM 1775 C CA . GLU A 1 219 ? 7.527 7.776 -12.990 1.00 90.25 219 GLU A CA 1
ATOM 1776 C C . GLU A 1 219 ? 8.137 9.157 -13.113 1.00 90.25 219 GLU A C 1
ATOM 1778 O O . GLU A 1 219 ? 7.525 10.043 -13.703 1.00 90.25 219 GLU A O 1
ATOM 1783 N N . LYS A 1 220 ? 9.371 9.320 -12.643 1.00 89.88 220 LYS A N 1
ATOM 1784 C CA . LYS A 1 220 ? 10.147 10.542 -12.833 1.00 89.88 220 LYS A CA 1
ATOM 1785 C C . LYS A 1 220 ? 10.353 10.860 -14.312 1.00 89.88 220 LYS A C 1
ATOM 1787 O O . LYS A 1 220 ? 10.242 12.013 -14.715 1.00 89.88 220 LYS A O 1
ATOM 1792 N N . ILE A 1 221 ? 10.593 9.848 -15.147 1.00 90.75 221 ILE A N 1
ATOM 1793 C CA . ILE A 1 221 ? 10.655 10.044 -16.602 1.00 90.75 221 ILE A CA 1
ATOM 1794 C C . ILE A 1 221 ? 9.306 10.549 -17.125 1.00 90.75 221 ILE A C 1
ATOM 1796 O O . ILE A 1 221 ? 9.281 11.509 -17.893 1.00 90.75 221 ILE A O 1
ATOM 1800 N N . LYS A 1 222 ? 8.183 9.954 -16.698 1.00 90.06 222 LYS A N 1
ATOM 1801 C CA . LYS A 1 222 ? 6.838 10.403 -17.104 1.00 90.06 222 LYS A CA 1
ATOM 1802 C C . LYS A 1 222 ? 6.531 11.831 -16.648 1.00 90.06 222 LYS A C 1
ATOM 1804 O O . LYS A 1 222 ? 6.031 12.611 -17.453 1.00 90.06 222 LYS A O 1
ATOM 1809 N N . SER A 1 223 ? 6.843 12.189 -15.402 1.00 88.06 223 SER A N 1
ATOM 1810 C CA . SER A 1 223 ? 6.565 13.524 -14.849 1.00 88.06 223 SER A CA 1
ATOM 1811 C C . SER A 1 223 ? 7.383 14.625 -15.524 1.00 88.06 223 SER A C 1
ATOM 1813 O O . SER A 1 223 ? 6.949 15.771 -15.595 1.00 88.06 223 SER A O 1
ATOM 1815 N N . GLN A 1 224 ? 8.536 14.274 -16.096 1.00 91.00 224 GLN A N 1
ATOM 1816 C CA . GLN A 1 224 ? 9.360 15.177 -16.896 1.00 91.00 224 GLN A CA 1
ATOM 1817 C C . GLN A 1 224 ? 8.927 15.255 -18.374 1.00 91.00 224 GLN A C 1
ATOM 1819 O O . GLN A 1 224 ? 9.633 15.857 -19.175 1.00 91.00 224 GLN A O 1
ATOM 1824 N N . ASN A 1 225 ? 7.773 14.694 -18.758 1.00 88.44 225 ASN A N 1
ATOM 1825 C CA . ASN A 1 225 ? 7.305 14.560 -20.150 1.00 88.44 225 ASN A CA 1
ATOM 1826 C C . ASN A 1 225 ? 8.166 13.630 -21.028 1.00 88.44 225 ASN A C 1
ATOM 1828 O O . ASN A 1 225 ? 8.195 13.761 -22.254 1.00 88.44 225 ASN A O 1
ATOM 1832 N N . GLY A 1 226 ? 8.873 12.675 -20.423 1.00 89.12 226 GLY A N 1
ATOM 1833 C CA . GLY A 1 226 ? 9.496 11.567 -21.140 1.00 89.12 226 GLY A CA 1
ATOM 1834 C C . GLY A 1 226 ? 8.473 10.524 -21.605 1.00 89.12 226 GLY A C 1
ATOM 1835 O O . GLY A 1 226 ? 7.299 10.547 -21.234 1.00 89.12 226 GLY A O 1
ATOM 1836 N N . PHE A 1 227 ? 8.923 9.568 -22.418 1.00 91.88 227 PHE A N 1
ATOM 1837 C CA . PHE A 1 227 ? 8.086 8.451 -22.869 1.00 91.88 227 PHE A CA 1
ATOM 1838 C C . PHE A 1 227 ? 8.390 7.209 -22.036 1.00 91.88 227 PHE A C 1
ATOM 1840 O O . PHE A 1 227 ? 9.555 6.848 -21.891 1.00 91.88 227 PHE A O 1
ATOM 1847 N N . VAL A 1 228 ? 7.350 6.536 -21.541 1.00 93.56 228 VAL A N 1
ATOM 1848 C CA . VAL A 1 228 ? 7.451 5.222 -20.894 1.00 93.56 228 VAL A CA 1
ATOM 1849 C C . VAL A 1 228 ? 6.255 4.372 -21.304 1.00 93.56 228 VAL A C 1
ATOM 1851 O O . VAL A 1 228 ? 5.107 4.741 -21.044 1.00 93.56 228 VAL A O 1
ATOM 1854 N N . HIS A 1 229 ? 6.527 3.211 -21.883 1.00 93.50 229 HIS A N 1
ATOM 1855 C CA . HIS A 1 229 ? 5.553 2.177 -22.193 1.00 93.50 229 HIS A CA 1
ATOM 1856 C C . HIS A 1 229 ? 5.959 0.875 -21.502 1.00 93.50 229 HIS A C 1
ATOM 1858 O O . HIS A 1 229 ? 7.119 0.481 -21.550 1.00 93.50 229 HIS A O 1
ATOM 1864 N N . ILE A 1 230 ? 5.005 0.228 -20.832 1.00 92.81 230 ILE A N 1
ATOM 1865 C CA . ILE A 1 230 ? 5.233 -1.022 -20.105 1.00 92.81 230 ILE A CA 1
ATOM 1866 C C . ILE A 1 230 ? 4.260 -2.061 -20.654 1.00 92.81 230 ILE A C 1
ATOM 1868 O O . ILE A 1 230 ? 3.045 -1.874 -20.574 1.00 92.81 230 ILE A O 1
ATOM 1872 N N . SER A 1 231 ? 4.807 -3.144 -21.194 1.00 90.38 231 SER A N 1
ATOM 1873 C CA . SER A 1 231 ? 4.081 -4.326 -21.647 1.00 90.38 231 SER A CA 1
ATOM 1874 C C . SER A 1 231 ? 4.259 -5.450 -20.631 1.00 90.38 231 SER A C 1
ATOM 1876 O O . SER A 1 231 ? 5.377 -5.759 -20.231 1.00 90.38 231 SER A O 1
ATOM 1878 N N . PHE A 1 232 ? 3.165 -6.069 -20.190 1.00 85.81 232 PHE A N 1
ATOM 1879 C CA . PHE A 1 232 ? 3.202 -7.136 -19.186 1.00 85.81 232 PHE A CA 1
ATOM 1880 C C . PHE A 1 232 ? 3.093 -8.505 -19.854 1.00 85.81 232 PHE A C 1
ATOM 1882 O O . PHE A 1 232 ? 2.184 -8.737 -20.653 1.00 85.81 232 PHE A O 1
ATOM 1889 N N . VAL A 1 233 ? 3.995 -9.423 -19.509 1.00 73.38 233 VAL A N 1
ATOM 1890 C CA . VAL A 1 233 ? 4.012 -10.775 -20.078 1.00 73.38 233 VAL A CA 1
ATOM 1891 C C . VAL A 1 233 ? 3.160 -11.702 -19.211 1.00 73.38 233 VAL A C 1
ATOM 1893 O O . VAL A 1 233 ? 3.398 -11.846 -18.015 1.00 73.38 233 VAL A O 1
ATOM 1896 N N . GLY A 1 234 ? 2.158 -12.345 -19.817 1.00 61.34 234 GLY A N 1
ATOM 1897 C CA . GLY A 1 234 ? 1.322 -13.353 -19.152 1.00 61.34 234 GLY A CA 1
ATOM 1898 C C . GLY A 1 234 ? 0.117 -12.817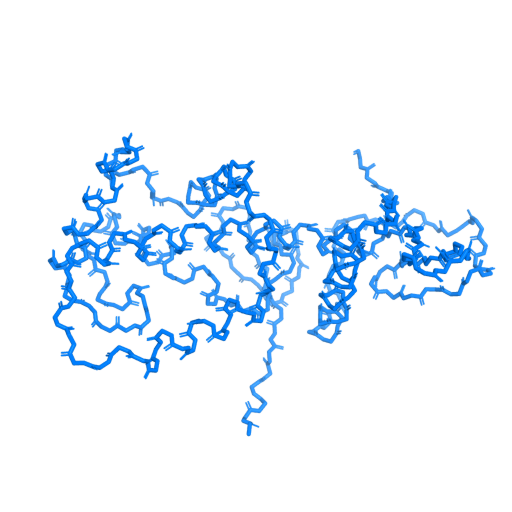 -18.372 1.00 61.34 234 GLY A C 1
ATOM 1899 O O . GLY A 1 234 ? -0.456 -13.567 -17.580 1.00 61.34 234 GLY A O 1
ATOM 1900 N N . ALA A 1 235 ? -0.288 -11.558 -18.565 1.00 38.88 235 ALA A N 1
ATOM 1901 C CA . ALA A 1 235 ? -1.558 -11.082 -18.016 1.00 38.88 235 ALA A CA 1
ATOM 1902 C C . ALA A 1 235 ? -2.721 -11.938 -18.574 1.00 38.88 235 ALA A C 1
ATOM 1904 O O . ALA A 1 235 ? -2.779 -12.107 -19.795 1.00 38.88 235 ALA A O 1
ATOM 1905 N N . PRO A 1 236 ? -3.595 -12.520 -17.728 1.00 37.50 236 PRO A N 1
ATOM 1906 C CA . PRO A 1 236 ? -4.869 -13.053 -18.200 1.00 37.50 236 PRO A CA 1
ATOM 1907 C C . PRO A 1 236 ? -5.755 -11.942 -18.775 1.00 37.50 236 PRO A C 1
ATOM 1909 O O . PRO A 1 236 ? -5.630 -10.781 -18.312 1.00 37.50 236 PRO A O 1
#

Radius of gyration: 19.97 Å; chains: 1; bounding box: 43×41×53 Å

pLDDT: mean 83.62, std 15.38, range [34.25, 97.69]